Protein AF-A6HHD1-F1 (afdb_monomer)

Organism: Rattus norvegicus (NCBI:txid10116)

pLDDT: mean 90.42, std 14.63, range [30.52, 98.31]

InterPro domains:
  IPR001873 Epithelial sodium channel [PF00858] (20-188)
  IPR001873 Epithelial sodium channel [PR01078] (42-59)
  IPR001873 Epithelial sodium channel [PR01078] (82-98)
  IPR001873 Epithelial sodium channel [PR01078] (168-179)
  IPR001873 Epithelial sodium channel [PTHR11690] (18-185)

Sequence (188 aa):
MDLKESPSEGSLQPSSIQIFANTSTLHGIRHIFVYGPLTIRRVLWAVAFVGSLGLLLVESSERVSYYFSYQHVTKVDEVVAQSLVFPAVTLCNLNGFRFSRLTTNDLYHAGELLALLDVNLQIPDPHLADPTVLEALRQKANFKHYKPKQFSMLEFLHRVGHDLKDMMLYCKFKGQECGHQDFTTVST

Mean predicted aligned error: 10.62 Å

Secondary structure (DSSP, 8-state):
------------PPPHHHHHHHH---TTHHHHS-SSS--HHHHHHHHHHHHHHHHHHHHHHHHHHHHHTT-----------S--PPPP-----SS-S-GGG--HHHHHHHTTTTTSS-TTS--S-GGGS-HHHHHHHHHHT--TT-------HHHHHHHHSPPHHHH-S--EETTEE--GGGS-----

Foldseek 3Di:
DDDDDDDDPPPPDQPPQQVCQVPDPQPLSNQLRDPDDDDPSNVVSVCVSVVVVVVVVVVVVVVVVVVVVVDDDDDDDDDDDPDDDDDDDDDFDPPQFALVQDALLCCVVCVVVVLCAPPVLHGPPLVPDDPVSSVVSCVRSPCPPDDHDDDDPVVVSVRGGDQQQVVDPFDDDPRHGDHSVVDDDDDD

Radius of gyration: 46.39 Å; Cα contacts (8 Å, |Δi|>4): 101; chains: 1; bounding box: 114×34×122 Å

Structure (mmCIF, N/CA/C/O backbone):
data_AF-A6HHD1-F1
#
_entry.id   AF-A6HHD1-F1
#
loop_
_atom_site.group_PDB
_atom_site.id
_atom_site.type_symbol
_atom_site.label_atom_id
_atom_site.label_alt_id
_atom_site.label_comp_id
_atom_site.label_asym_id
_atom_site.label_entity_id
_atom_site.label_seq_id
_atom_site.pdbx_PDB_ins_code
_atom_site.Cartn_x
_atom_site.Cartn_y
_atom_site.Cartn_z
_atom_site.occupancy
_atom_site.B_iso_or_equiv
_atom_site.auth_seq_id
_atom_site.auth_comp_id
_atom_site.auth_asym_id
_atom_site.auth_atom_id
_atom_site.pdbx_PDB_model_num
ATOM 1 N N . MET A 1 1 ? 86.715 -2.600 -76.911 1.00 34.00 1 MET A N 1
ATOM 2 C CA . MET A 1 1 ? 87.112 -1.369 -76.216 1.00 34.00 1 MET A CA 1
ATOM 3 C C . MET A 1 1 ? 85.839 -0.570 -76.055 1.00 34.00 1 MET A C 1
ATOM 5 O O . MET A 1 1 ? 85.356 -0.025 -77.033 1.00 34.00 1 MET A O 1
ATOM 9 N N . ASP A 1 2 ? 85.041 -0.903 -75.049 1.00 34.22 2 ASP A N 1
ATOM 10 C CA . ASP A 1 2 ? 85.051 -0.296 -73.701 1.00 34.22 2 ASP A CA 1
ATOM 11 C C . ASP A 1 2 ? 83.755 0.530 -73.631 1.00 34.22 2 ASP A C 1
ATOM 13 O O . ASP A 1 2 ? 83.401 1.180 -74.603 1.00 34.22 2 ASP A O 1
ATOM 17 N N . LEU A 1 3 ? 82.930 0.534 -72.598 1.00 32.09 3 LEU A N 1
ATOM 18 C CA . LEU A 1 3 ? 82.901 -0.183 -71.341 1.00 32.09 3 LEU A CA 1
ATOM 19 C C . LEU A 1 3 ? 81.416 -0.214 -70.942 1.00 32.09 3 LEU A C 1
ATOM 21 O O . LEU A 1 3 ? 80.660 0.723 -71.196 1.00 32.09 3 LEU A O 1
ATOM 25 N N . LYS A 1 4 ? 81.006 -1.312 -70.324 1.00 40.44 4 LYS A N 1
ATOM 26 C CA . LYS A 1 4 ? 79.722 -1.480 -69.651 1.00 40.44 4 LYS A CA 1
ATOM 27 C C . LYS A 1 4 ? 79.695 -0.604 -68.395 1.00 40.44 4 LYS A C 1
ATOM 29 O O . LYS A 1 4 ? 80.548 -0.805 -67.543 1.00 40.44 4 LYS A O 1
ATOM 34 N N . GLU A 1 5 ? 78.674 0.233 -68.227 1.00 30.52 5 GLU A N 1
ATOM 35 C CA . GLU A 1 5 ? 78.165 0.596 -66.898 1.00 30.52 5 GLU A CA 1
ATOM 36 C C . GLU A 1 5 ? 76.636 0.657 -66.917 1.00 30.52 5 GLU A C 1
ATOM 38 O O . GLU A 1 5 ? 76.004 1.564 -67.447 1.00 30.52 5 GLU A O 1
ATOM 43 N N . SER A 1 6 ? 76.045 -0.374 -66.327 1.00 43.47 6 SER A N 1
ATOM 44 C CA . SER A 1 6 ? 74.705 -0.350 -65.760 1.00 43.47 6 SER A CA 1
ATOM 45 C C . SER A 1 6 ? 74.782 0.212 -64.339 1.00 43.47 6 SER A C 1
ATOM 47 O O . SER A 1 6 ? 75.549 -0.345 -63.549 1.00 43.47 6 SER A O 1
ATOM 49 N N . PRO A 1 7 ? 73.925 1.167 -63.947 1.00 35.41 7 PRO A N 1
ATOM 50 C CA . PRO A 1 7 ? 73.563 1.330 -62.547 1.00 35.41 7 PRO A CA 1
ATOM 51 C C . PRO A 1 7 ? 72.137 0.822 -62.308 1.00 35.41 7 PRO A C 1
ATOM 53 O O . PRO A 1 7 ? 71.160 1.366 -62.811 1.00 35.41 7 PRO A O 1
ATOM 56 N N . SER A 1 8 ? 72.087 -0.271 -61.547 1.00 34.62 8 SER A N 1
ATOM 57 C CA . SER A 1 8 ? 70.978 -0.846 -60.779 1.00 34.62 8 SER A CA 1
ATOM 58 C C . SER A 1 8 ? 69.574 -0.251 -60.964 1.00 34.62 8 SER A C 1
ATOM 60 O O . SER A 1 8 ? 69.198 0.715 -60.295 1.00 34.62 8 SER A O 1
ATOM 62 N N . GLU A 1 9 ? 68.723 -0.975 -61.694 1.00 35.94 9 GLU A N 1
ATOM 63 C CA . GLU A 1 9 ? 67.336 -1.143 -61.258 1.00 35.94 9 GLU A CA 1
ATOM 64 C C . GLU A 1 9 ? 67.371 -1.829 -59.888 1.00 35.94 9 GLU A C 1
ATOM 66 O O . GLU A 1 9 ? 67.443 -3.052 -59.763 1.00 35.94 9 GLU A O 1
ATOM 71 N N . GLY A 1 10 ? 67.398 -1.021 -58.829 1.00 37.84 10 GLY A N 1
ATOM 72 C CA . GLY A 1 10 ? 67.077 -1.498 -57.499 1.00 37.84 10 GLY A CA 1
ATOM 73 C C . GLY A 1 10 ? 65.649 -2.015 -57.549 1.00 37.84 10 GLY A C 1
ATOM 74 O O . GLY A 1 10 ? 64.708 -1.226 -57.600 1.00 37.84 10 GLY A O 1
ATOM 75 N N . SER A 1 11 ? 65.488 -3.337 -57.566 1.00 44.06 11 SER A N 1
ATOM 76 C CA . SER A 1 11 ? 64.210 -3.991 -57.332 1.00 44.06 11 SER A CA 1
ATOM 77 C C . SER A 1 11 ? 63.720 -3.566 -55.948 1.00 44.06 1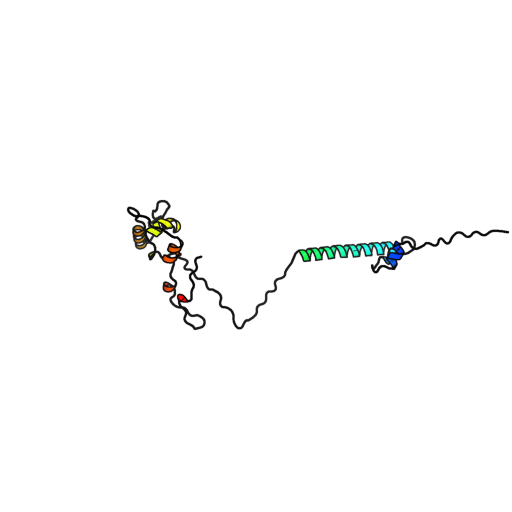1 SER A C 1
ATOM 79 O O . SER A 1 11 ? 64.093 -4.153 -54.930 1.00 44.06 11 SER A O 1
ATOM 81 N N . LEU A 1 12 ? 62.936 -2.496 -55.893 1.00 56.16 12 LEU A N 1
ATOM 82 C CA . LEU A 1 12 ? 62.261 -2.061 -54.685 1.00 56.16 12 LEU A CA 1
ATOM 83 C C . LEU A 1 12 ? 61.170 -3.090 -54.393 1.00 56.16 12 LEU A C 1
ATOM 85 O O . LEU A 1 12 ? 60.030 -2.989 -54.845 1.00 56.16 12 LEU A O 1
ATOM 89 N N . GLN A 1 13 ? 61.564 -4.130 -53.666 1.00 64.62 13 GLN A N 1
ATOM 90 C CA . GLN A 1 13 ? 60.633 -5.076 -53.083 1.00 64.62 13 GLN A CA 1
ATOM 91 C C . GLN A 1 13 ? 59.621 -4.281 -52.244 1.00 64.62 13 GLN A C 1
ATOM 93 O O . GLN A 1 13 ? 60.038 -3.450 -51.426 1.00 64.62 13 GLN A O 1
ATOM 98 N N . PRO A 1 14 ? 58.306 -4.472 -52.455 1.00 64.06 14 PRO A N 1
ATOM 99 C CA . PRO A 1 14 ? 57.301 -3.791 -51.657 1.00 64.06 14 PRO A CA 1
ATOM 100 C C . PRO A 1 14 ? 57.519 -4.148 -50.189 1.00 64.06 14 PRO A C 1
ATOM 102 O O . PRO A 1 14 ? 57.767 -5.304 -49.840 1.00 64.06 14 PRO A O 1
ATOM 105 N N . SER A 1 15 ? 57.452 -3.149 -49.313 1.00 75.69 15 SER A N 1
ATOM 106 C CA . SER A 1 15 ? 57.623 -3.403 -47.887 1.00 75.69 15 SER A CA 1
ATOM 107 C C . SER A 1 15 ? 56.492 -4.301 -47.375 1.00 75.69 15 SER A C 1
ATOM 109 O O . SER A 1 15 ? 55.371 -4.268 -47.888 1.00 75.69 15 SER A O 1
ATOM 111 N N . SER A 1 16 ? 56.765 -5.099 -46.337 1.00 83.12 16 SER A N 1
ATOM 112 C CA . SER A 1 16 ? 55.790 -6.045 -45.760 1.00 83.12 16 SER A CA 1
ATOM 113 C C . SER A 1 16 ? 54.425 -5.392 -45.458 1.00 83.12 16 SER A C 1
ATOM 115 O O . SER A 1 16 ? 53.370 -5.956 -45.749 1.00 83.12 16 SER A O 1
ATOM 117 N N . ILE A 1 17 ? 54.428 -4.133 -44.999 1.00 83.75 17 ILE A N 1
ATOM 118 C CA . ILE A 1 17 ? 53.210 -3.355 -44.723 1.00 83.75 17 ILE A CA 1
ATOM 119 C C . ILE A 1 17 ? 52.412 -2.975 -45.982 1.00 83.75 17 ILE A C 1
ATOM 121 O O . ILE A 1 17 ? 51.187 -2.893 -45.931 1.00 83.75 17 ILE A O 1
ATOM 125 N N . GLN A 1 18 ? 53.070 -2.778 -47.127 1.00 82.88 18 GLN A N 1
ATOM 126 C CA . GLN A 1 18 ? 52.402 -2.491 -48.401 1.00 82.88 18 GLN A CA 1
ATOM 127 C C . GLN A 1 18 ? 51.720 -3.740 -48.958 1.00 82.88 18 GLN A C 1
ATOM 129 O O . GLN A 1 18 ? 50.618 -3.652 -49.502 1.00 82.88 18 GLN A O 1
ATOM 134 N N . ILE A 1 19 ? 52.344 -4.910 -48.799 1.00 85.19 19 ILE A N 1
ATOM 135 C CA . ILE A 1 19 ? 51.740 -6.191 -49.184 1.00 85.19 19 ILE A CA 1
ATOM 136 C C . ILE A 1 19 ? 50.491 -6.445 -48.331 1.00 85.19 19 ILE A C 1
ATOM 138 O O . ILE A 1 19 ? 49.423 -6.747 -48.868 1.00 85.19 19 ILE A O 1
ATOM 142 N N . PHE A 1 20 ? 50.588 -6.222 -47.018 1.00 88.06 20 PHE A N 1
ATOM 143 C CA . PHE A 1 20 ? 49.453 -6.311 -46.099 1.00 88.06 20 PHE A CA 1
ATOM 144 C C . PHE A 1 20 ? 48.327 -5.330 -46.458 1.00 88.06 20 PHE A C 1
ATOM 146 O O . PHE A 1 20 ? 47.174 -5.729 -46.595 1.00 88.06 20 PHE A O 1
ATOM 153 N N . ALA A 1 21 ? 48.639 -4.051 -46.681 1.00 88.06 21 ALA A N 1
ATOM 154 C CA . ALA A 1 21 ? 47.627 -3.040 -46.984 1.00 88.06 21 ALA A CA 1
ATOM 155 C C . ALA A 1 21 ? 46.878 -3.304 -48.303 1.00 88.06 21 ALA A C 1
ATOM 157 O O . ALA A 1 21 ? 45.715 -2.931 -48.430 1.00 88.06 21 ALA A O 1
ATOM 158 N N . ASN A 1 22 ? 47.525 -3.946 -49.282 1.00 85.00 22 ASN A N 1
ATOM 159 C CA . ASN A 1 22 ? 46.891 -4.322 -50.549 1.00 85.00 22 ASN A CA 1
ATOM 160 C C . ASN A 1 22 ? 46.043 -5.602 -50.461 1.00 85.00 22 ASN A C 1
ATOM 162 O O . ASN A 1 22 ? 45.174 -5.791 -51.309 1.00 85.00 22 ASN A O 1
ATOM 166 N N . THR A 1 23 ? 46.295 -6.467 -49.474 1.00 89.56 23 THR A N 1
ATOM 167 C CA . THR A 1 23 ? 45.587 -7.748 -49.275 1.00 89.56 23 THR A CA 1
ATOM 168 C C . THR A 1 23 ? 44.540 -7.694 -48.158 1.00 89.56 23 THR A C 1
ATOM 170 O O . THR A 1 23 ? 43.700 -8.584 -48.057 1.00 89.56 23 THR A O 1
ATOM 173 N N . SER A 1 24 ? 44.558 -6.641 -47.337 1.00 90.12 24 SER A N 1
ATOM 174 C CA . SER A 1 24 ? 43.581 -6.394 -46.279 1.00 90.12 24 SER A CA 1
ATOM 175 C C . SER A 1 24 ? 42.202 -6.007 -46.826 1.00 90.12 24 SER A C 1
ATOM 177 O O . SER A 1 24 ? 42.077 -5.361 -47.866 1.00 90.12 24 SER A O 1
ATOM 179 N N . THR A 1 25 ? 41.158 -6.337 -46.066 1.00 93.06 25 THR A N 1
ATOM 180 C CA . THR A 1 25 ? 39.772 -5.900 -46.296 1.00 93.06 25 THR A CA 1
ATOM 181 C C . THR A 1 25 ? 39.458 -4.543 -45.654 1.00 93.06 25 THR A C 1
ATOM 183 O O . THR A 1 25 ? 38.346 -4.029 -45.801 1.00 93.06 25 THR A O 1
ATOM 186 N N . LEU A 1 26 ? 40.421 -3.938 -44.943 1.00 90.06 26 LEU A N 1
ATOM 187 C CA . LEU A 1 26 ? 40.271 -2.602 -44.374 1.00 90.06 26 LEU A CA 1
ATOM 188 C C . LEU A 1 26 ? 40.210 -1.560 -45.493 1.00 90.06 26 LEU A C 1
ATOM 190 O O . LEU A 1 26 ? 41.178 -1.304 -46.210 1.00 90.06 26 LEU A O 1
ATOM 194 N N . HIS A 1 27 ? 39.054 -0.921 -45.618 1.00 90.38 27 HIS A N 1
ATOM 195 C CA . HIS A 1 27 ? 38.839 0.120 -46.609 1.00 90.38 27 HIS A CA 1
ATOM 196 C C . HIS A 1 27 ? 39.744 1.323 -46.305 1.00 90.38 27 HIS A C 1
ATOM 198 O O . HIS A 1 27 ? 39.880 1.744 -45.160 1.00 90.38 27 HIS A O 1
ATOM 204 N N . GLY A 1 28 ? 40.394 1.875 -47.331 1.00 87.94 28 GLY A N 1
ATOM 205 C CA . GLY A 1 28 ? 41.248 3.062 -47.210 1.00 87.94 28 GLY A CA 1
ATOM 206 C C . GLY A 1 28 ? 42.730 2.789 -46.920 1.00 87.94 28 GLY A C 1
ATOM 207 O O . GLY A 1 28 ? 43.567 3.555 -47.398 1.00 87.94 28 GLY A O 1
ATOM 208 N N . ILE A 1 29 ? 43.099 1.678 -46.261 1.00 90.56 29 ILE A N 1
ATOM 209 C CA . ILE A 1 29 ? 44.510 1.401 -45.904 1.00 90.56 29 ILE A CA 1
ATOM 210 C C . ILE A 1 29 ? 45.405 1.225 -47.142 1.00 90.56 29 ILE A C 1
ATOM 212 O O . ILE A 1 29 ? 46.534 1.721 -47.188 1.00 90.56 29 ILE A O 1
ATOM 216 N N . ARG A 1 30 ? 44.855 0.621 -48.202 1.00 89.88 30 ARG A N 1
ATOM 217 C CA . ARG A 1 30 ? 45.506 0.468 -49.509 1.00 89.88 30 ARG A CA 1
ATOM 218 C C . ARG A 1 30 ? 45.887 1.806 -50.149 1.00 89.88 30 ARG A C 1
ATOM 220 O O . ARG A 1 30 ? 46.885 1.878 -50.858 1.00 89.88 30 ARG A O 1
ATOM 227 N N . HIS A 1 31 ? 45.109 2.864 -49.913 1.00 89.44 31 HIS A N 1
ATOM 228 C CA . HIS A 1 31 ? 45.363 4.197 -50.473 1.00 89.44 31 HIS A CA 1
ATOM 229 C C . HIS A 1 31 ? 46.381 5.011 -49.663 1.00 89.44 31 HIS A C 1
ATOM 231 O O . HIS A 1 31 ? 46.931 5.985 -50.180 1.00 89.44 31 HIS A O 1
ATOM 237 N N . ILE A 1 32 ? 46.661 4.594 -48.427 1.00 89.69 32 ILE A N 1
ATOM 238 C CA . ILE A 1 32 ? 47.663 5.204 -47.548 1.00 89.69 32 ILE A CA 1
ATOM 239 C C . ILE A 1 32 ? 49.042 4.607 -47.848 1.00 89.69 32 ILE A C 1
ATOM 241 O O . ILE A 1 32 ? 49.994 5.343 -48.115 1.00 89.69 32 ILE A O 1
ATOM 245 N N . PHE A 1 33 ? 49.140 3.275 -47.893 1.00 87.56 33 PHE A N 1
ATOM 246 C CA . PHE A 1 33 ? 50.393 2.539 -48.105 1.00 87.56 33 PHE A CA 1
ATOM 247 C C . PHE A 1 33 ? 50.611 2.153 -49.575 1.00 87.56 33 PHE A C 1
ATOM 249 O O . PHE A 1 33 ? 50.899 1.005 -49.907 1.00 87.56 33 PHE A O 1
ATOM 256 N N . VAL A 1 34 ? 50.479 3.130 -50.472 1.00 83.81 34 VAL A N 1
ATOM 257 C CA . VAL A 1 34 ? 50.821 2.958 -51.894 1.00 83.81 34 VAL A CA 1
ATOM 258 C C . VAL A 1 34 ? 52.347 3.003 -52.066 1.00 83.81 34 VAL A C 1
ATOM 260 O O . VAL A 1 34 ? 53.062 3.618 -51.275 1.00 83.81 34 VAL A O 1
ATOM 263 N N . TYR A 1 35 ? 52.866 2.376 -53.118 1.00 79.69 35 TYR A N 1
ATOM 264 C CA . TYR A 1 35 ? 54.273 2.463 -53.504 1.00 79.69 35 TYR A CA 1
ATOM 265 C C . TYR A 1 35 ? 54.632 3.867 -54.049 1.00 79.69 35 TYR A C 1
ATOM 267 O O . TYR A 1 35 ? 53.851 4.451 -54.800 1.00 79.69 35 TYR A O 1
ATOM 275 N N . GLY A 1 36 ? 55.763 4.461 -53.637 1.00 77.56 36 GLY A N 1
ATOM 276 C CA . GLY A 1 36 ? 56.228 5.794 -54.087 1.00 77.56 36 GLY A CA 1
ATOM 277 C C . 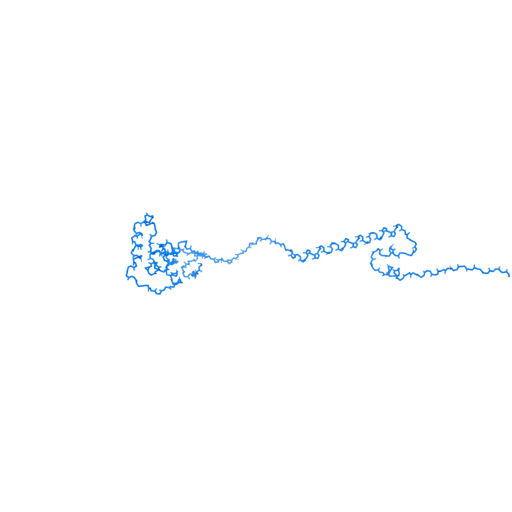GLY A 1 36 ? 56.284 6.888 -52.996 1.00 77.56 36 GLY A C 1
ATOM 278 O O . GLY A 1 36 ? 56.054 6.571 -51.824 1.00 77.56 36 GLY A O 1
ATOM 279 N N . PRO A 1 37 ? 56.575 8.159 -53.351 1.00 79.12 37 PRO A N 1
ATOM 280 C CA . PRO A 1 37 ? 56.782 9.261 -52.401 1.00 79.12 37 PRO A CA 1
ATOM 281 C C . PRO A 1 37 ? 55.494 9.710 -51.687 1.00 79.12 37 PRO A C 1
ATOM 283 O O . PRO A 1 37 ? 54.376 9.388 -52.101 1.00 79.12 37 PRO A O 1
ATOM 286 N N . LEU A 1 38 ? 55.645 10.473 -50.599 1.00 82.69 38 LEU A N 1
ATOM 287 C CA . LEU A 1 38 ? 54.523 11.079 -49.876 1.00 82.69 38 LEU A CA 1
ATOM 288 C C . LEU A 1 38 ? 53.794 12.090 -50.774 1.00 82.69 38 LEU A C 1
ATOM 290 O O . LEU A 1 38 ? 54.404 12.998 -51.327 1.00 82.69 38 LEU A O 1
ATOM 294 N N . THR A 1 39 ? 52.476 11.934 -50.908 1.00 89.75 39 THR A N 1
ATOM 295 C CA . THR A 1 39 ? 51.618 12.813 -51.719 1.00 89.75 39 THR A CA 1
ATOM 296 C C . THR A 1 39 ? 50.472 13.364 -50.877 1.00 89.75 39 THR A C 1
ATOM 298 O O . THR A 1 39 ? 50.019 12.705 -49.940 1.00 89.75 39 THR A O 1
ATOM 301 N N . ILE A 1 40 ? 49.943 14.536 -51.250 1.00 90.12 40 ILE A N 1
ATOM 302 C CA . ILE A 1 40 ? 48.770 15.154 -50.596 1.00 90.12 40 ILE A CA 1
ATOM 303 C C . ILE A 1 40 ? 47.597 14.167 -50.538 1.00 90.12 40 ILE A C 1
ATOM 305 O O . ILE A 1 40 ? 46.934 14.037 -49.516 1.00 90.12 40 ILE A O 1
ATOM 309 N N . ARG A 1 41 ? 47.392 13.390 -51.609 1.00 88.50 41 ARG A N 1
ATOM 310 C CA . ARG A 1 41 ? 46.357 12.354 -51.675 1.00 88.50 41 ARG A CA 1
ATOM 311 C C . ARG A 1 41 ? 46.501 11.310 -50.562 1.00 88.50 41 ARG A C 1
ATOM 313 O O . ARG A 1 41 ? 45.493 10.931 -49.980 1.00 88.50 41 ARG A O 1
ATOM 320 N N . ARG A 1 42 ? 47.721 10.863 -50.238 1.00 90.44 42 ARG A N 1
ATOM 321 C CA . ARG A 1 42 ? 47.954 9.920 -49.127 1.00 90.44 42 ARG A CA 1
ATOM 322 C C . ARG A 1 42 ? 47.650 10.546 -47.777 1.00 90.44 42 ARG A C 1
ATOM 324 O O . ARG A 1 42 ? 47.057 9.881 -46.938 1.00 90.44 42 ARG A O 1
ATOM 331 N N . VAL A 1 43 ? 48.024 11.811 -47.589 1.00 91.62 43 VAL A N 1
ATOM 332 C CA . VAL A 1 43 ? 47.718 12.552 -46.358 1.00 91.62 43 VAL A CA 1
ATOM 333 C C . VAL A 1 43 ? 46.205 12.670 -46.178 1.00 91.62 43 VAL A C 1
ATOM 335 O O . VAL A 1 43 ? 45.699 12.352 -45.109 1.00 91.62 43 VAL A O 1
ATOM 338 N N . LEU A 1 44 ? 45.468 13.021 -47.234 1.00 94.31 44 LEU A N 1
ATOM 339 C CA . LEU A 1 44 ? 44.004 13.082 -47.202 1.00 94.31 44 LEU A CA 1
ATOM 340 C C . LEU A 1 44 ? 43.371 11.722 -46.876 1.00 94.31 44 LEU A C 1
ATOM 342 O O . LEU A 1 44 ? 42.488 11.656 -46.026 1.00 94.31 44 LEU A O 1
ATOM 346 N N . TRP A 1 45 ? 43.845 10.633 -47.490 1.00 94.75 45 TRP A N 1
ATOM 347 C CA . TRP A 1 45 ? 43.372 9.281 -47.163 1.00 94.75 45 TRP A CA 1
ATOM 348 C C . TRP A 1 45 ? 43.702 8.869 -45.729 1.00 94.75 45 TRP A C 1
ATOM 350 O O . TRP A 1 45 ? 42.871 8.238 -45.082 1.00 94.75 45 TRP A O 1
ATOM 360 N N . ALA A 1 46 ? 44.875 9.242 -45.218 1.00 93.75 46 ALA A N 1
ATOM 361 C CA . ALA A 1 46 ? 45.264 8.966 -43.842 1.00 93.75 46 ALA A CA 1
ATOM 362 C C . ALA A 1 46 ? 44.378 9.724 -42.846 1.00 93.75 46 ALA A C 1
ATOM 364 O O . ALA A 1 46 ? 43.864 9.114 -41.912 1.00 93.75 46 ALA A O 1
ATOM 365 N N . VAL A 1 47 ? 44.133 11.017 -43.079 1.00 96.44 47 VAL A N 1
ATOM 366 C CA . VAL A 1 47 ? 43.230 11.831 -42.251 1.00 96.44 47 VAL A CA 1
ATOM 367 C C . VAL A 1 47 ? 41.808 11.276 -42.291 1.00 96.44 47 VAL A C 1
ATOM 369 O O . VAL A 1 47 ? 41.195 11.115 -41.241 1.00 96.44 47 VAL A O 1
ATOM 372 N N . ALA A 1 48 ? 41.294 10.926 -43.471 1.00 95.81 48 ALA A N 1
ATOM 373 C CA . ALA A 1 48 ? 39.956 10.358 -43.610 1.00 95.81 48 ALA A CA 1
ATOM 374 C C . ALA A 1 48 ? 39.824 8.996 -42.907 1.00 95.81 48 ALA A C 1
ATOM 376 O O . ALA A 1 48 ? 38.837 8.754 -42.217 1.00 95.81 48 ALA A O 1
ATOM 377 N N . PHE A 1 49 ? 40.825 8.121 -43.037 1.00 96.06 49 PHE A N 1
ATOM 378 C CA . PHE A 1 49 ? 40.837 6.814 -42.379 1.00 96.06 49 PHE A CA 1
ATOM 379 C C . PHE A 1 49 ? 40.904 6.942 -40.854 1.00 96.06 49 PHE A C 1
ATOM 381 O O . PHE A 1 49 ? 40.103 6.328 -40.153 1.00 96.06 49 PHE A O 1
ATOM 388 N N . VAL A 1 50 ? 41.814 7.775 -40.337 1.00 96.62 50 VAL A N 1
ATOM 389 C CA . VAL A 1 50 ? 41.938 8.035 -38.894 1.00 96.62 50 VAL A CA 1
ATOM 390 C C . VAL A 1 50 ? 40.675 8.702 -38.353 1.00 96.62 50 VAL A C 1
ATOM 392 O O . VAL A 1 50 ? 40.183 8.300 -37.303 1.00 96.62 50 VAL A O 1
ATOM 395 N N . GLY A 1 51 ? 40.107 9.665 -39.083 1.00 97.31 51 GLY A N 1
ATOM 396 C CA . GLY A 1 51 ? 38.844 10.307 -38.724 1.00 97.31 51 GLY A CA 1
ATOM 397 C C . GLY A 1 51 ? 37.686 9.311 -38.660 1.00 97.31 51 GLY A C 1
ATOM 398 O O . GLY A 1 51 ? 36.970 9.268 -37.664 1.00 97.31 51 GLY A O 1
ATOM 399 N N . SER A 1 52 ? 37.543 8.451 -39.673 1.00 97.12 52 SER A N 1
ATOM 400 C CA . SER A 1 52 ? 36.510 7.408 -39.702 1.00 97.12 52 SER A CA 1
ATOM 401 C C . SER A 1 52 ? 36.679 6.385 -38.576 1.00 97.12 52 SER A C 1
ATOM 403 O O . SER A 1 52 ? 35.684 5.962 -37.993 1.00 97.12 52 SER A O 1
ATOM 405 N N . LEU A 1 53 ? 37.915 5.984 -38.263 1.00 96.75 53 LEU A N 1
ATOM 406 C CA . LEU A 1 53 ? 38.200 5.070 -37.158 1.00 96.75 53 LEU A CA 1
ATOM 407 C C . LEU A 1 53 ? 37.902 5.722 -35.801 1.00 96.75 53 LEU A C 1
ATOM 409 O O . LEU A 1 53 ? 37.309 5.085 -34.935 1.00 96.75 53 LEU A O 1
ATOM 413 N N . GLY A 1 54 ? 38.273 6.992 -35.623 1.00 97.81 54 GLY A N 1
ATOM 414 C CA . GLY A 1 54 ? 37.984 7.754 -34.410 1.00 97.81 54 GLY A CA 1
ATOM 415 C C . GLY A 1 54 ? 36.483 7.890 -34.155 1.00 97.81 54 GLY A C 1
ATOM 416 O O . GLY A 1 54 ? 36.028 7.587 -33.055 1.00 97.81 54 GLY A O 1
ATOM 417 N N . LEU A 1 55 ? 35.709 8.260 -35.182 1.00 98.00 55 LEU A N 1
ATOM 418 C CA . LEU A 1 55 ? 34.246 8.325 -35.095 1.00 98.00 55 LEU A CA 1
ATOM 419 C C . LEU A 1 55 ? 33.642 6.964 -34.739 1.00 98.00 55 LEU A C 1
ATOM 421 O O . LEU A 1 55 ? 32.829 6.880 -33.824 1.00 98.00 55 LEU A O 1
ATOM 425 N N . LEU A 1 56 ? 34.089 5.890 -35.399 1.00 97.44 56 LEU A N 1
ATOM 426 C CA . LEU A 1 56 ? 33.627 4.535 -35.100 1.00 97.44 56 LEU A CA 1
ATOM 427 C C . LEU A 1 56 ? 33.858 4.163 -33.628 1.00 97.44 56 LEU A C 1
ATOM 429 O O . LEU A 1 56 ? 32.963 3.599 -33.001 1.00 97.44 56 LEU A O 1
ATOM 433 N N . LEU A 1 57 ? 35.035 4.466 -33.074 1.00 98.12 57 LEU A N 1
ATOM 434 C CA . LEU A 1 57 ? 35.366 4.151 -31.681 1.00 98.12 57 LEU A CA 1
ATOM 435 C C . LEU A 1 57 ? 34.519 4.953 -30.686 1.00 98.12 57 LEU A C 1
ATOM 437 O O . LEU A 1 57 ? 34.041 4.376 -29.709 1.00 98.12 57 LEU A O 1
ATOM 441 N N . VAL A 1 58 ? 34.315 6.251 -30.934 1.00 98.31 58 VAL A N 1
ATOM 442 C CA . VAL A 1 58 ? 33.490 7.113 -30.070 1.00 98.31 58 VAL A CA 1
ATOM 443 C C . VAL A 1 58 ? 32.040 6.636 -30.065 1.00 98.31 58 VAL A C 1
ATOM 445 O O . VAL A 1 58 ? 31.508 6.346 -28.995 1.00 98.31 58 VAL A O 1
ATOM 448 N N . GLU A 1 59 ? 31.436 6.461 -31.243 1.00 98.19 59 GLU A N 1
ATOM 449 C CA . GLU A 1 59 ? 30.047 6.000 -31.376 1.00 98.19 59 GLU A CA 1
ATOM 450 C C . GLU A 1 59 ? 29.857 4.600 -30.774 1.00 98.19 59 GLU A C 1
ATOM 452 O O . GLU A 1 59 ? 28.899 4.351 -30.044 1.00 98.19 59 GLU A O 1
ATOM 457 N N . SER A 1 60 ? 30.797 3.679 -31.015 1.00 98.12 60 SER A N 1
ATOM 458 C CA . SER A 1 60 ? 30.725 2.325 -30.447 1.00 98.12 60 SER A CA 1
ATOM 459 C C . SER A 1 60 ? 30.814 2.348 -28.920 1.00 98.12 60 SER A C 1
ATOM 461 O O . SER A 1 60 ? 30.049 1.655 -28.252 1.00 98.12 60 SER A O 1
ATOM 463 N N . SER A 1 61 ? 31.713 3.161 -28.358 1.00 98.12 61 SER A N 1
ATOM 464 C CA . SER A 1 61 ? 31.856 3.321 -26.907 1.00 98.12 61 SER A CA 1
ATOM 465 C C . SER A 1 61 ? 30.596 3.922 -26.280 1.00 98.12 61 SER A C 1
ATOM 467 O O . SER A 1 61 ? 30.111 3.414 -25.267 1.00 98.12 61 SER A O 1
ATOM 469 N N . GLU A 1 62 ? 30.008 4.944 -26.911 1.00 98.12 62 GLU A N 1
ATOM 470 C CA . GLU A 1 62 ? 28.759 5.556 -26.448 1.00 98.12 62 GLU A CA 1
ATOM 471 C C . GLU A 1 62 ? 27.617 4.532 -26.429 1.00 98.12 62 GLU A C 1
ATOM 473 O O . GLU A 1 62 ? 26.903 4.422 -25.433 1.00 98.12 62 GLU A O 1
ATOM 478 N N . ARG A 1 63 ? 27.469 3.725 -27.488 1.00 97.88 63 ARG A N 1
ATOM 479 C CA . ARG A 1 63 ? 26.413 2.702 -27.561 1.00 97.88 63 ARG A CA 1
ATOM 480 C C . ARG A 1 63 ? 26.625 1.568 -26.564 1.00 97.88 63 ARG A C 1
ATOM 482 O O . ARG A 1 63 ? 25.649 1.115 -25.972 1.00 97.88 63 ARG A O 1
ATOM 489 N N . VAL A 1 64 ? 27.867 1.142 -26.327 1.00 98.12 64 VAL A N 1
ATOM 490 C CA . VAL A 1 64 ? 28.190 0.140 -25.295 1.00 98.12 64 VAL A CA 1
ATOM 491 C C . VAL A 1 64 ? 27.905 0.689 -23.895 1.00 98.12 64 VAL A C 1
ATOM 493 O O . VAL A 1 64 ? 27.278 0.006 -23.088 1.00 98.12 64 VAL A O 1
ATOM 496 N N . SER A 1 65 ? 28.297 1.933 -23.616 1.00 97.88 65 SER A N 1
ATOM 497 C CA . SER A 1 65 ? 27.984 2.613 -22.354 1.00 97.88 65 SER A CA 1
ATOM 498 C C . SER A 1 65 ? 26.470 2.748 -22.153 1.00 97.88 65 SER A C 1
ATOM 500 O O . SER A 1 65 ? 25.950 2.413 -21.091 1.00 97.88 65 SER A O 1
ATOM 502 N N . TYR A 1 66 ? 25.737 3.136 -23.202 1.00 97.69 66 TYR A N 1
ATOM 503 C CA . TYR A 1 66 ? 24.278 3.222 -23.181 1.00 97.69 66 TYR A CA 1
ATOM 504 C C . TYR A 1 66 ? 23.622 1.855 -22.943 1.00 97.69 66 TYR A C 1
ATOM 506 O O . TYR A 1 66 ? 22.717 1.745 -22.118 1.00 97.69 66 TYR A O 1
ATOM 514 N N . TYR A 1 67 ? 24.111 0.793 -23.585 1.00 97.56 67 TYR A N 1
ATOM 515 C CA . TYR A 1 67 ? 23.652 -0.575 -23.335 1.00 97.56 67 TYR A CA 1
ATOM 516 C C . TYR A 1 67 ? 23.834 -0.973 -21.861 1.00 97.56 67 TYR A C 1
ATOM 518 O O . TYR A 1 67 ? 22.891 -1.440 -21.224 1.00 97.56 67 TYR A O 1
ATOM 526 N N . PHE A 1 68 ? 25.006 -0.700 -21.280 1.00 98.06 68 PHE A N 1
ATOM 527 C CA . PHE A 1 68 ? 25.282 -0.965 -19.863 1.00 98.06 68 PHE A CA 1
ATOM 528 C C . PHE A 1 68 ? 24.654 0.043 -18.892 1.00 98.06 68 PHE A C 1
ATOM 530 O O . PHE A 1 68 ? 24.711 -0.165 -17.682 1.00 98.06 68 PHE A O 1
ATOM 537 N N . SER A 1 69 ? 24.019 1.103 -19.392 1.00 97.62 69 SER A N 1
ATOM 538 C CA . SER A 1 69 ? 23.165 1.976 -18.581 1.00 97.62 69 SER A CA 1
ATOM 539 C C . SER A 1 69 ? 21.775 1.376 -18.328 1.00 97.62 69 SER A C 1
ATOM 541 O O . SER A 1 69 ? 21.010 1.940 -17.548 1.00 97.62 69 SER A O 1
ATOM 543 N N . TYR A 1 70 ? 21.461 0.232 -18.959 1.00 96.81 70 TYR A N 1
ATOM 544 C CA . TYR A 1 70 ? 20.231 -0.548 -18.769 1.00 96.81 70 TYR A CA 1
ATOM 545 C C . TYR A 1 70 ? 18.950 0.301 -18.837 1.00 96.81 70 TYR A C 1
ATOM 547 O O . TYR A 1 70 ? 18.015 0.137 -18.047 1.00 96.81 70 TYR A O 1
ATOM 555 N N . GLN A 1 71 ? 18.909 1.231 -19.794 1.00 95.62 71 GLN A N 1
ATOM 556 C CA . GLN A 1 71 ? 17.732 2.060 -20.037 1.00 95.62 71 GLN A CA 1
ATOM 557 C C . GLN A 1 71 ? 16.558 1.200 -20.509 1.00 95.62 71 GLN A C 1
ATOM 559 O O . GLN A 1 71 ? 16.701 0.341 -21.380 1.00 95.62 71 GLN A O 1
ATOM 564 N N . HIS A 1 72 ? 15.385 1.454 -19.938 1.00 95.94 72 HIS A N 1
ATOM 565 C CA . HIS A 1 72 ? 14.133 0.801 -20.293 1.00 95.94 72 HIS A CA 1
ATOM 566 C C . HIS A 1 72 ? 13.070 1.859 -20.579 1.00 95.94 72 HIS A C 1
ATOM 568 O O . HIS A 1 72 ? 13.086 2.949 -20.011 1.00 95.94 72 HIS A O 1
ATOM 574 N N . VAL A 1 73 ? 12.136 1.527 -21.467 1.00 96.44 73 VAL A N 1
ATOM 575 C CA . VAL A 1 73 ? 10.978 2.366 -21.780 1.00 96.44 73 VAL A CA 1
ATOM 576 C C . VAL A 1 73 ? 9.709 1.619 -21.399 1.00 96.44 73 VAL A C 1
ATOM 578 O O . VAL A 1 73 ? 9.576 0.427 -21.674 1.00 96.44 73 VAL A O 1
ATOM 581 N N . THR A 1 74 ? 8.775 2.317 -20.761 1.00 96.44 74 THR A N 1
ATOM 582 C CA . THR A 1 74 ? 7.490 1.741 -20.357 1.00 96.44 74 THR A CA 1
ATOM 583 C C . THR A 1 74 ? 6.435 2.095 -21.392 1.00 96.44 74 THR A C 1
ATOM 585 O O . THR A 1 74 ? 6.204 3.272 -21.667 1.00 96.44 74 THR A O 1
ATOM 588 N N . LYS A 1 75 ? 5.771 1.082 -21.953 1.00 95.00 75 LYS A N 1
ATOM 589 C CA . LYS A 1 75 ? 4.583 1.263 -22.791 1.00 95.00 75 LYS A CA 1
ATOM 590 C C . LYS A 1 75 ? 3.336 1.047 -21.935 1.00 95.00 75 LYS A C 1
ATOM 592 O O . LYS A 1 75 ? 3.226 0.017 -21.276 1.00 95.00 75 LYS A O 1
ATOM 597 N N . VAL A 1 76 ? 2.422 2.013 -21.944 1.00 94.56 76 VAL A N 1
ATOM 598 C CA . VAL A 1 76 ? 1.140 1.940 -21.231 1.00 94.56 76 VAL A CA 1
ATOM 599 C C . VAL A 1 76 ? 0.038 1.766 -22.266 1.00 94.56 76 VAL A C 1
ATOM 601 O O . VAL A 1 76 ? -0.106 2.606 -23.149 1.00 94.56 76 VAL A O 1
ATOM 604 N N . ASP A 1 77 ? -0.719 0.678 -22.152 1.00 94.62 77 ASP A N 1
ATOM 605 C CA . ASP A 1 77 ? -1.866 0.369 -23.003 1.00 94.62 77 ASP A CA 1
ATOM 606 C C . ASP A 1 77 ? -3.085 0.083 -22.109 1.00 94.62 77 ASP A C 1
ATOM 608 O O . ASP A 1 77 ? -2.949 -0.499 -21.031 1.00 94.62 77 ASP A O 1
ATOM 612 N N . GLU A 1 78 ? -4.280 0.461 -22.564 1.00 91.00 78 GLU A N 1
ATOM 613 C CA . GLU A 1 78 ? -5.546 0.120 -21.911 1.00 91.00 78 GLU A CA 1
ATOM 614 C C . GLU A 1 78 ? -6.245 -0.981 -22.713 1.00 91.00 78 GLU A C 1
ATOM 616 O O . GLU A 1 78 ? -6.512 -0.828 -23.906 1.00 91.00 78 GLU A O 1
ATOM 621 N N . VAL A 1 79 ? -6.524 -2.115 -22.067 1.00 93.19 79 VAL A N 1
ATOM 622 C CA . VAL A 1 79 ? -7.165 -3.271 -22.703 1.00 93.19 79 VAL A CA 1
ATOM 623 C C . VAL A 1 79 ? -8.455 -3.596 -21.968 1.00 93.19 79 VAL A C 1
ATOM 625 O O . VAL A 1 79 ? -8.460 -3.814 -20.757 1.00 93.19 79 VAL A O 1
ATOM 628 N N . VAL A 1 80 ? -9.557 -3.670 -22.713 1.00 91.50 80 VAL A N 1
ATOM 629 C CA . VAL A 1 80 ? -10.863 -4.048 -22.167 1.00 91.50 80 VAL A CA 1
ATOM 630 C C . VAL A 1 80 ? -10.924 -5.568 -21.994 1.00 91.50 80 VAL A C 1
ATOM 632 O O . VAL A 1 80 ? -10.868 -6.315 -22.970 1.00 91.50 80 VAL A O 1
ATOM 635 N N . ALA A 1 81 ? -11.066 -6.029 -20.751 1.00 91.12 81 ALA A N 1
ATOM 636 C CA . ALA A 1 81 ? -11.241 -7.440 -20.412 1.00 91.12 81 ALA A CA 1
ATOM 637 C C . ALA A 1 81 ? -12.714 -7.761 -20.102 1.00 91.12 81 ALA A C 1
ATOM 639 O O . ALA A 1 81 ? -13.401 -6.988 -19.439 1.00 91.12 81 ALA A O 1
ATOM 640 N N . GLN A 1 82 ? -13.198 -8.928 -20.542 1.00 91.38 82 GLN A N 1
ATOM 641 C CA . GLN A 1 82 ? -14.580 -9.375 -20.290 1.00 91.38 82 GLN A CA 1
ATOM 642 C C . GLN A 1 82 ? -14.841 -9.752 -18.822 1.00 91.38 82 GLN A C 1
ATOM 644 O O . GLN A 1 82 ? -15.975 -9.696 -18.354 1.00 91.38 82 GLN A O 1
ATOM 649 N N . SER A 1 83 ? -13.800 -10.161 -18.095 1.00 92.12 83 SER A N 1
ATOM 650 C CA . SER A 1 83 ? -13.862 -10.523 -16.681 1.00 92.12 83 SER A CA 1
ATOM 651 C C . SER A 1 83 ? -12.567 -10.103 -15.999 1.00 92.12 83 SER A C 1
ATOM 653 O O . SER A 1 83 ? -11.482 -10.292 -16.546 1.00 92.12 83 SER A O 1
ATOM 655 N N . LEU A 1 84 ? -12.695 -9.536 -14.803 1.00 93.69 84 LEU A N 1
ATOM 656 C CA . LEU A 1 84 ? -11.595 -9.090 -13.957 1.00 93.69 84 LEU A CA 1
ATOM 657 C C . LEU A 1 84 ? -11.746 -9.718 -12.572 1.00 93.69 84 LEU A C 1
ATOM 659 O O . LEU A 1 84 ? -12.863 -9.935 -12.087 1.00 93.69 84 LEU A O 1
ATOM 663 N N . VAL A 1 85 ? -10.612 -9.994 -11.931 1.00 95.62 85 VAL A N 1
ATOM 664 C CA . VAL A 1 85 ? -10.584 -10.423 -10.531 1.00 95.62 85 VAL A CA 1
ATOM 665 C C . VAL A 1 85 ? -10.973 -9.227 -9.668 1.00 95.62 85 VAL A C 1
ATOM 667 O O . VAL A 1 85 ? -10.373 -8.159 -9.774 1.00 95.62 85 VAL A O 1
ATOM 670 N N . PHE A 1 86 ? -12.001 -9.394 -8.834 1.00 95.94 86 PHE A N 1
ATOM 671 C CA . PHE A 1 86 ? -12.387 -8.352 -7.890 1.00 95.94 86 PHE A CA 1
ATOM 672 C C . PHE A 1 86 ? -11.301 -8.223 -6.812 1.00 95.94 86 PHE A C 1
ATOM 674 O O . PHE A 1 86 ? -10.879 -9.249 -6.272 1.00 95.94 86 PHE A O 1
ATOM 681 N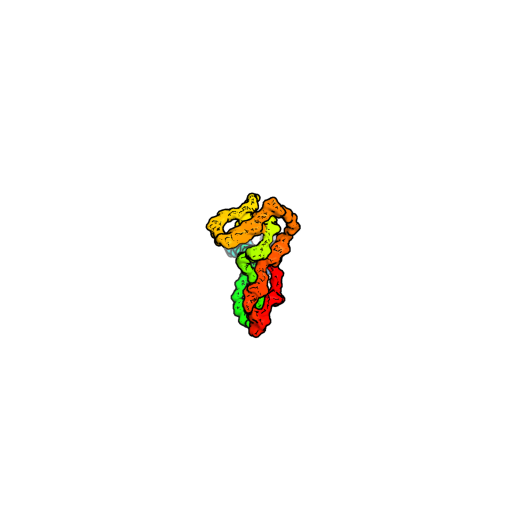 N . PRO A 1 87 ? -10.811 -7.006 -6.521 1.00 97.25 87 PRO A N 1
ATOM 682 C CA . PRO A 1 87 ? -9.714 -6.821 -5.584 1.00 97.25 87 PRO A CA 1
ATOM 683 C C . PRO A 1 87 ? -10.148 -7.110 -4.144 1.00 97.25 87 PRO A C 1
ATOM 685 O O . PRO A 1 87 ? -11.332 -7.074 -3.807 1.00 97.25 87 PRO A O 1
ATOM 688 N N . ALA A 1 88 ? -9.169 -7.341 -3.272 1.00 97.25 88 ALA A N 1
ATOM 689 C CA . ALA A 1 88 ? -9.419 -7.354 -1.839 1.00 97.25 88 ALA A CA 1
ATOM 690 C C . ALA A 1 88 ? -9.810 -5.943 -1.368 1.00 97.25 88 ALA A C 1
ATOM 692 O O . ALA A 1 88 ? -9.127 -4.966 -1.679 1.00 97.25 88 ALA A O 1
ATOM 693 N N . VAL A 1 89 ? -10.902 -5.846 -0.609 1.00 96.44 89 VAL A N 1
ATOM 694 C CA . VAL A 1 89 ? -11.356 -4.598 0.013 1.00 96.44 89 VAL A CA 1
ATOM 695 C C . VAL A 1 89 ? -11.093 -4.688 1.510 1.00 96.44 89 VAL A C 1
ATOM 697 O O . VAL A 1 89 ? -11.781 -5.417 2.222 1.00 96.44 89 VAL A O 1
ATOM 700 N N . THR A 1 90 ? -10.102 -3.935 1.984 1.00 97.06 90 THR A N 1
ATOM 701 C CA . THR A 1 90 ? -9.800 -3.812 3.415 1.00 97.06 90 THR A CA 1
ATOM 702 C C . THR A 1 90 ? -10.474 -2.565 3.965 1.00 97.06 90 THR A C 1
ATOM 704 O O . THR A 1 90 ? -10.291 -1.470 3.437 1.00 97.06 90 THR A O 1
ATOM 707 N N . LEU A 1 91 ? -11.246 -2.727 5.036 1.00 95.62 91 LEU A N 1
ATOM 708 C CA . LEU A 1 91 ? -11.948 -1.643 5.716 1.00 95.62 91 LEU A CA 1
ATOM 709 C C . LEU A 1 91 ? -11.620 -1.667 7.209 1.00 95.62 91 LEU A C 1
ATOM 711 O O . LEU A 1 91 ? -11.539 -2.733 7.814 1.00 95.62 91 LEU A O 1
ATOM 715 N N . CYS A 1 92 ? -11.437 -0.487 7.795 1.00 96.50 92 CYS A N 1
ATOM 716 C CA . CYS A 1 92 ? -11.187 -0.304 9.219 1.00 96.50 92 CYS A CA 1
ATOM 717 C C . CYS A 1 92 ? -11.996 0.897 9.712 1.00 96.50 92 CYS A C 1
ATOM 719 O O . CYS A 1 92 ? -12.125 1.900 9.006 1.00 96.50 92 CYS A O 1
ATOM 721 N N . ASN A 1 93 ? -12.556 0.796 10.916 1.00 97.00 93 ASN A N 1
ATOM 722 C CA . ASN A 1 93 ? -13.154 1.951 11.568 1.00 97.00 93 ASN A CA 1
ATOM 723 C C . ASN A 1 93 ? -12.027 2.867 12.062 1.00 97.00 93 ASN A C 1
ATOM 725 O O . ASN A 1 93 ? -11.111 2.403 12.733 1.00 97.00 93 ASN A O 1
ATOM 729 N N . LEU A 1 94 ? -12.110 4.165 11.762 1.00 97.00 94 LEU A N 1
ATOM 730 C CA . LEU A 1 94 ? -11.119 5.144 12.222 1.00 97.00 94 LEU A CA 1
ATOM 731 C C . LEU A 1 94 ? -11.022 5.199 13.750 1.00 97.00 94 LEU A C 1
ATOM 733 O O . LEU A 1 94 ? -9.963 5.497 14.295 1.00 97.00 94 LEU A O 1
ATOM 737 N N . ASN A 1 95 ? -12.120 4.904 14.448 1.00 95.69 95 ASN A N 1
ATOM 738 C CA . ASN A 1 95 ? -12.073 4.713 15.883 1.00 95.69 95 ASN A CA 1
ATOM 739 C C . ASN A 1 95 ? -11.490 3.326 16.204 1.00 95.69 95 ASN A C 1
ATOM 741 O O . ASN A 1 95 ? -12.164 2.316 16.015 1.00 95.69 95 ASN A O 1
ATOM 745 N N . GLY A 1 96 ? -10.272 3.283 16.748 1.00 93.25 96 GLY A N 1
ATOM 746 C CA . GLY A 1 96 ? -9.554 2.036 17.030 1.00 93.25 96 GLY A CA 1
ATOM 747 C C . GLY A 1 96 ? -10.167 1.153 18.124 1.00 93.25 96 GLY A C 1
ATOM 748 O O . GLY A 1 96 ? -9.828 -0.026 18.213 1.00 93.25 96 GLY A O 1
ATOM 749 N N . PHE A 1 97 ? -11.075 1.674 18.957 1.00 95.31 97 PHE A N 1
ATOM 750 C CA . PHE A 1 97 ? -11.680 0.897 20.041 1.00 95.31 97 PHE A CA 1
ATOM 751 C C . PHE A 1 97 ? -13.113 1.325 20.376 1.00 95.31 97 PHE A C 1
ATOM 753 O O . PHE A 1 97 ? -13.514 2.484 20.298 1.00 95.31 97 PHE A O 1
ATOM 760 N N . ARG A 1 98 ? -13.913 0.371 20.841 1.00 96.81 98 ARG A N 1
ATOM 761 C CA . ARG A 1 98 ? -15.241 0.609 21.406 1.00 96.81 98 ARG A CA 1
ATOM 762 C C . ARG A 1 98 ? -15.096 0.969 22.879 1.00 96.81 98 ARG A C 1
ATOM 764 O O . ARG A 1 98 ? -14.775 0.111 23.699 1.00 96.81 98 ARG A O 1
ATOM 771 N N . PHE A 1 99 ? -15.402 2.217 23.237 1.00 95.62 99 PHE A N 1
ATOM 772 C CA . PHE A 1 99 ? -15.332 2.702 24.624 1.00 95.62 99 PHE A CA 1
ATOM 773 C C . PHE A 1 99 ? -16.112 1.816 25.615 1.00 95.62 99 PHE A C 1
ATOM 775 O O . PHE A 1 99 ? -15.656 1.552 26.727 1.00 95.62 99 PHE A O 1
ATOM 782 N N . SER A 1 100 ? -17.258 1.274 25.192 1.00 95.19 100 SER A N 1
ATOM 783 C CA . SER A 1 100 ? -18.082 0.366 26.000 1.00 95.19 100 SER A CA 1
ATOM 784 C C . SER A 1 100 ? -17.388 -0.956 26.356 1.00 95.19 100 SER A C 1
ATOM 786 O O . SER A 1 100 ? -17.712 -1.550 27.385 1.00 95.19 100 SER A O 1
ATOM 788 N N . ARG A 1 101 ? -16.421 -1.409 25.546 1.00 96.75 101 ARG A N 1
ATOM 789 C CA . ARG A 1 101 ? -15.666 -2.658 25.746 1.00 96.75 101 ARG A CA 1
ATOM 790 C C . ARG A 1 101 ? -14.404 -2.484 26.593 1.00 96.75 101 ARG A C 1
ATOM 792 O O . ARG A 1 101 ? -13.836 -3.493 27.008 1.00 96.75 101 ARG A O 1
ATOM 799 N N . LEU A 1 102 ? -13.989 -1.246 26.877 1.00 96.94 102 LEU A N 1
ATOM 800 C CA . LEU A 1 102 ? -12.849 -0.969 27.750 1.00 96.94 102 LEU A CA 1
ATOM 801 C C . LEU A 1 102 ? -13.146 -1.373 29.195 1.00 96.94 102 LEU A C 1
ATOM 803 O O . LEU A 1 102 ? -14.209 -1.066 29.746 1.00 96.94 102 LEU A O 1
ATOM 807 N N . THR A 1 103 ? -12.177 -2.014 29.835 1.00 96.88 103 THR A N 1
ATOM 808 C CA . THR A 1 103 ? -12.223 -2.397 31.249 1.00 96.88 103 THR A CA 1
ATOM 809 C C . THR A 1 103 ? -11.226 -1.590 32.079 1.00 96.88 103 THR A C 1
ATOM 811 O O . THR A 1 103 ? -10.327 -0.944 31.545 1.00 96.88 103 THR A O 1
ATOM 814 N N . THR A 1 104 ? -11.344 -1.659 33.408 1.00 97.12 104 THR A N 1
ATOM 815 C CA . THR A 1 104 ? -10.350 -1.081 34.328 1.00 97.12 104 THR A CA 1
ATOM 816 C C . THR A 1 104 ? -8.951 -1.655 34.100 1.00 97.12 104 THR A C 1
ATOM 818 O O . THR A 1 104 ? -7.980 -0.915 34.189 1.00 97.12 104 THR A O 1
ATOM 821 N N . ASN A 1 105 ? -8.828 -2.946 33.751 1.00 97.25 105 ASN A N 1
ATOM 822 C CA . ASN A 1 105 ? -7.525 -3.542 33.438 1.00 97.25 105 ASN A CA 1
ATOM 823 C C . ASN A 1 105 ? -6.905 -2.913 32.191 1.00 97.25 105 ASN A C 1
ATOM 825 O O . ASN A 1 105 ? -5.711 -2.644 32.171 1.00 97.25 105 ASN A O 1
ATOM 829 N N . ASP A 1 106 ? -7.727 -2.675 31.169 1.00 97.38 106 ASP A N 1
ATOM 830 C CA . ASP A 1 106 ? -7.268 -2.092 29.911 1.00 97.38 106 ASP A CA 1
ATOM 831 C C . ASP A 1 106 ? -6.792 -0.656 30.122 1.00 97.38 106 ASP A C 1
ATOM 833 O O . ASP A 1 106 ? -5.723 -0.295 29.649 1.00 97.38 106 ASP A O 1
ATOM 837 N N . LEU A 1 107 ? -7.536 0.152 30.886 1.00 97.19 107 LEU A N 1
ATOM 838 C CA . LEU A 1 107 ? -7.102 1.510 31.223 1.00 97.19 107 LEU A CA 1
ATOM 839 C C . LEU A 1 107 ? -5.855 1.521 32.109 1.00 97.19 107 LEU A C 1
ATOM 841 O O . LEU A 1 107 ? -5.022 2.404 31.954 1.00 97.19 107 LEU A O 1
ATOM 845 N N . TYR A 1 108 ? -5.702 0.545 33.005 1.00 96.81 108 TYR A N 1
ATOM 846 C CA . TYR A 1 108 ? -4.505 0.440 33.838 1.00 96.81 108 TYR A CA 1
ATOM 847 C C . TYR A 1 108 ? -3.238 0.179 33.007 1.00 96.81 108 TYR A C 1
ATOM 849 O O . TYR A 1 108 ? -2.197 0.757 33.297 1.00 96.81 108 TYR A O 1
ATOM 857 N N . HIS A 1 109 ? -3.317 -0.678 31.981 1.00 96.56 109 HIS A N 1
ATOM 858 C CA . HIS A 1 109 ? -2.153 -1.066 31.167 1.00 96.56 109 HIS A CA 1
ATOM 859 C C . HIS A 1 109 ? -1.952 -0.215 29.907 1.00 96.56 109 HIS A C 1
ATOM 861 O O . HIS A 1 109 ? -0.819 -0.008 29.489 1.00 96.56 109 HIS A O 1
ATOM 867 N N . ALA A 1 110 ? -3.033 0.261 29.289 1.00 97.06 110 ALA A N 1
ATOM 868 C CA . ALA A 1 110 ? -3.017 0.953 28.000 1.00 97.06 110 ALA A CA 1
ATOM 869 C C . ALA A 1 110 ? -3.694 2.335 28.035 1.00 97.06 110 ALA A C 1
ATOM 871 O O . ALA A 1 110 ? -3.793 2.982 26.999 1.00 97.06 110 ALA A O 1
ATOM 872 N N . GLY A 1 111 ? -4.164 2.821 29.190 1.00 96.88 111 GLY A N 1
ATOM 873 C CA . GLY A 1 111 ? -4.870 4.106 29.282 1.00 96.88 111 GLY A CA 1
ATOM 874 C C . GLY A 1 111 ? -4.041 5.299 28.805 1.00 96.88 111 GLY A C 1
ATOM 875 O O . GLY A 1 111 ? -4.580 6.164 28.118 1.00 96.88 111 GLY A O 1
ATOM 876 N N . GLU A 1 112 ? -2.738 5.300 29.100 1.00 96.31 112 GLU A N 1
ATOM 877 C CA . GLU A 1 112 ? -1.791 6.300 28.588 1.00 96.31 112 GLU A CA 1
ATOM 878 C C . GLU A 1 112 ? -1.613 6.187 27.066 1.00 96.31 112 GLU A C 1
ATOM 880 O O . GLU A 1 112 ? -1.720 7.181 26.355 1.00 96.31 112 GLU A O 1
ATOM 885 N N . LEU A 1 113 ? -1.445 4.964 26.543 1.00 95.19 113 LEU A N 1
ATOM 886 C CA . LEU A 1 113 ? -1.331 4.704 25.101 1.00 95.19 113 LEU A CA 1
ATOM 887 C C . LEU A 1 113 ? -2.570 5.180 24.324 1.00 95.19 113 LEU A C 1
ATOM 889 O O . LEU A 1 113 ? -2.454 5.660 23.200 1.00 95.19 113 LEU A O 1
ATOM 893 N N . LEU A 1 114 ? -3.754 5.050 24.924 1.00 95.62 114 LEU A N 1
ATOM 894 C CA . LEU A 1 114 ? -5.020 5.516 24.353 1.00 95.62 114 LEU A CA 1
ATOM 895 C C . LEU A 1 114 ? -5.266 7.020 24.565 1.00 95.62 114 LEU A C 1
ATOM 897 O O . LEU A 1 114 ? -6.322 7.507 24.166 1.00 95.62 114 LEU A O 1
ATOM 901 N N . ALA A 1 115 ? -4.344 7.736 25.219 1.00 95.25 115 ALA A N 1
ATOM 902 C CA . ALA A 1 115 ? -4.485 9.134 25.634 1.00 95.25 115 ALA A CA 1
ATOM 903 C C . ALA A 1 115 ? -5.738 9.413 26.494 1.00 95.25 115 ALA A C 1
ATOM 905 O O . ALA A 1 115 ? -6.247 10.532 26.535 1.00 95.25 115 ALA A O 1
ATOM 906 N N . LEU A 1 116 ? -6.248 8.390 27.187 1.00 95.94 116 LEU A N 1
ATOM 907 C CA . LEU A 1 116 ? -7.369 8.517 28.124 1.00 95.94 116 LEU A CA 1
ATOM 908 C C . LEU A 1 116 ? -6.895 8.833 29.545 1.00 95.94 116 LEU A C 1
ATOM 910 O O . LEU A 1 116 ? -7.687 9.327 30.348 1.00 95.94 116 LEU A O 1
ATOM 91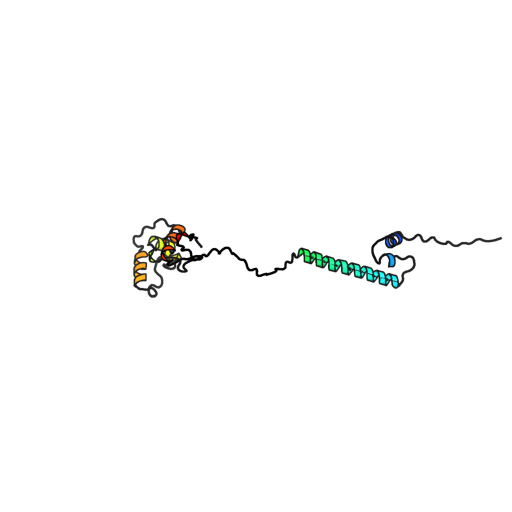4 N N . LEU A 1 117 ? -5.633 8.522 29.851 1.00 97.12 117 LEU A N 1
ATOM 915 C CA . LEU A 1 117 ? -4.968 8.815 31.115 1.00 97.12 117 LEU A CA 1
ATOM 916 C C . LEU A 1 117 ? -3.588 9.437 30.865 1.00 97.12 117 LEU A C 1
ATOM 918 O O . LEU A 1 117 ? -2.993 9.225 29.812 1.00 97.12 117 LEU A O 1
ATOM 922 N N . ASP A 1 118 ? -3.082 10.186 31.838 1.00 95.75 118 ASP A N 1
ATOM 923 C CA . ASP A 1 118 ? -1.703 10.674 31.869 1.00 95.75 118 ASP A CA 1
ATOM 924 C C . ASP A 1 118 ? -0.740 9.653 32.517 1.00 95.75 118 ASP A C 1
ATOM 926 O O . ASP A 1 118 ? -1.143 8.582 32.980 1.00 95.75 118 ASP A O 1
ATOM 930 N N . VAL A 1 119 ? 0.542 10.022 32.619 1.00 94.00 119 VAL A N 1
ATOM 931 C CA . VAL A 1 119 ? 1.598 9.227 33.285 1.00 94.00 119 VAL A CA 1
ATOM 932 C C . VAL A 1 119 ? 1.320 8.942 34.771 1.00 94.00 119 VAL A C 1
ATOM 934 O O . VAL A 1 119 ? 1.929 8.050 35.358 1.00 94.00 119 VAL A O 1
ATOM 937 N N . ASN A 1 120 ? 0.407 9.693 35.398 1.00 94.62 120 ASN A N 1
ATOM 938 C CA . ASN A 1 120 ? -0.007 9.538 36.794 1.00 94.62 120 ASN A CA 1
ATOM 939 C C . ASN A 1 120 ? -1.342 8.782 36.927 1.00 94.62 120 ASN A C 1
ATOM 941 O O . ASN A 1 120 ? -1.942 8.765 38.011 1.00 94.62 120 ASN A O 1
ATOM 945 N N . LEU A 1 121 ? -1.819 8.166 35.838 1.00 93.81 121 LEU A N 1
ATOM 946 C CA . LEU A 1 121 ? -3.093 7.451 35.754 1.00 93.81 121 LEU A CA 1
ATOM 947 C C . LEU A 1 121 ? -4.311 8.339 36.076 1.00 93.81 121 LEU A C 1
ATOM 949 O O . LEU A 1 121 ? -5.306 7.860 36.627 1.00 93.81 121 LEU A O 1
ATOM 953 N N . GLN A 1 122 ? -4.235 9.631 35.755 1.00 95.50 122 GLN A N 1
ATOM 954 C CA . GLN A 1 122 ? -5.314 10.610 35.903 1.00 95.50 122 GLN A CA 1
ATOM 955 C C . GLN A 1 122 ? -5.925 10.970 34.549 1.00 95.50 122 GLN A C 1
ATOM 957 O O . GLN A 1 122 ? -5.257 10.922 33.524 1.00 95.50 122 GLN A O 1
ATOM 962 N N . ILE A 1 123 ? -7.201 11.359 34.544 1.00 96.75 123 ILE A N 1
ATOM 963 C CA . ILE A 1 123 ? -7.897 11.798 33.326 1.00 96.75 123 ILE A CA 1
ATOM 964 C C . ILE A 1 123 ? -7.436 13.227 32.981 1.00 96.75 123 ILE A C 1
ATOM 966 O O . ILE A 1 123 ? -7.686 14.129 33.791 1.00 96.75 123 ILE A O 1
ATOM 970 N N . PRO A 1 124 ? -6.806 13.459 31.814 1.00 95.12 124 PRO A N 1
ATOM 971 C CA . PRO A 1 124 ? -6.432 14.799 31.374 1.00 95.12 124 PRO A CA 1
ATOM 972 C C . PRO A 1 124 ? -7.677 15.614 31.000 1.00 95.12 124 PRO A C 1
ATOM 974 O O . PRO A 1 124 ? -8.6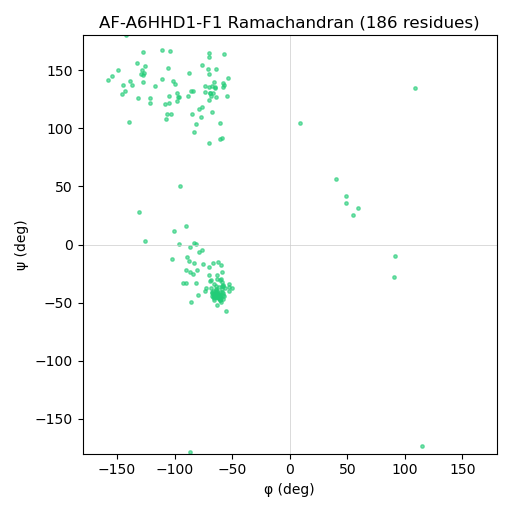69 15.065 30.524 1.00 95.12 124 PRO A O 1
ATOM 977 N N . ASP A 1 125 ? -7.632 16.926 31.241 1.00 94.06 125 ASP A N 1
ATOM 978 C CA . ASP A 1 125 ? -8.649 17.906 30.822 1.00 94.06 125 ASP A CA 1
ATOM 979 C C . ASP A 1 125 ? -10.119 17.446 30.952 1.00 94.06 125 ASP A C 1
ATOM 981 O O . ASP A 1 125 ? -10.896 17.508 29.995 1.00 94.06 125 ASP A O 1
ATOM 985 N N . PRO A 1 126 ? -10.574 17.036 32.155 1.00 94.19 126 PRO A N 1
ATOM 986 C CA . PRO A 1 126 ? -11.895 16.429 32.346 1.00 94.19 126 PRO A CA 1
ATOM 987 C C . PRO A 1 126 ? -13.069 17.355 31.988 1.00 94.19 126 PRO A C 1
ATOM 989 O O . PRO A 1 126 ? -14.195 16.892 31.860 1.00 94.19 126 PRO A O 1
ATOM 992 N N . HIS A 1 127 ? -12.826 18.657 31.841 1.00 93.38 127 HIS A N 1
ATOM 993 C CA . HIS A 1 127 ? -13.828 19.655 31.472 1.00 93.38 127 HIS A CA 1
ATOM 994 C C . HIS A 1 127 ? -14.209 19.621 29.980 1.00 93.38 127 HIS A C 1
ATOM 996 O O . HIS A 1 127 ? -15.237 20.185 29.617 1.00 93.38 127 HIS A O 1
ATOM 1002 N N . LEU A 1 128 ? -13.404 18.977 29.127 1.00 94.81 128 LEU A N 1
ATOM 1003 C CA . LEU A 1 128 ? -13.664 18.851 27.686 1.00 94.81 128 LEU A CA 1
ATOM 1004 C C . LEU A 1 128 ? -14.533 17.635 27.334 1.00 94.81 128 LEU A C 1
ATOM 1006 O O . LEU A 1 128 ? -15.028 17.534 26.212 1.00 94.81 128 LEU A O 1
ATOM 1010 N N . ALA A 1 129 ? -14.703 16.699 28.269 1.00 94.12 129 ALA A N 1
ATOM 1011 C CA . ALA A 1 129 ? -15.473 15.483 28.060 1.00 94.12 129 ALA A CA 1
ATOM 1012 C C . ALA A 1 129 ? -16.960 15.689 28.384 1.00 94.12 129 ALA A C 1
ATOM 1014 O O . ALA A 1 129 ? -17.317 16.415 29.312 1.00 94.12 129 ALA A O 1
ATOM 1015 N N . ASP A 1 130 ? -17.828 14.979 27.660 1.00 96.31 130 ASP A N 1
ATOM 1016 C CA . ASP A 1 130 ? -19.245 14.889 28.015 1.00 96.31 130 ASP A CA 1
ATOM 1017 C C . ASP A 1 130 ? -19.406 14.341 29.453 1.00 96.31 130 ASP A C 1
ATOM 1019 O O . ASP A 1 130 ? -18.721 13.373 29.807 1.00 96.31 130 ASP A O 1
ATOM 1023 N N . PRO A 1 131 ? -20.305 14.901 30.289 1.00 96.06 131 PRO A N 1
ATOM 1024 C CA . PRO A 1 131 ? -20.449 14.494 31.687 1.00 96.06 131 PRO A CA 1
ATOM 1025 C C . PRO A 1 131 ? -20.724 12.999 31.883 1.00 96.06 131 PRO A C 1
ATOM 1027 O O . PRO A 1 131 ? -20.195 12.400 32.822 1.00 96.06 131 PRO A O 1
ATOM 1030 N N . THR A 1 132 ? -21.510 12.380 30.997 1.00 95.31 132 THR A N 1
ATOM 1031 C CA . THR A 1 132 ? -21.870 10.958 31.103 1.00 95.31 132 THR A CA 1
ATOM 1032 C C . THR A 1 132 ? -20.691 10.055 30.746 1.00 95.31 132 THR A C 1
ATOM 1034 O O . THR A 1 132 ? -20.416 9.067 31.432 1.00 95.31 132 THR A O 1
ATOM 1037 N N . VAL A 1 133 ? -19.929 10.432 29.715 1.00 95.12 133 VAL A N 1
ATOM 1038 C CA . VAL A 1 133 ? -18.708 9.728 29.302 1.00 95.12 133 VAL A CA 1
ATOM 1039 C C . VAL A 1 133 ? -17.626 9.875 30.367 1.00 95.12 133 VAL A C 1
ATOM 1041 O O . VAL A 1 133 ? -16.954 8.899 30.705 1.00 95.12 133 VAL A O 1
ATOM 1044 N N . LEU A 1 134 ? -17.490 11.070 30.943 1.00 96.69 134 LEU A N 1
ATOM 1045 C CA . LEU A 1 134 ? -16.546 11.349 32.017 1.00 96.69 134 LEU A CA 1
ATOM 1046 C C . LEU A 1 134 ? -16.859 10.535 33.275 1.00 96.69 134 LEU A C 1
ATOM 1048 O O . LEU A 1 134 ? -15.942 10.002 33.898 1.00 96.69 134 LEU A O 1
ATOM 1052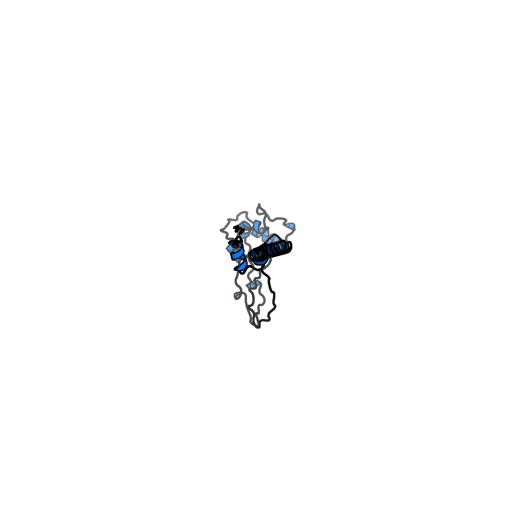 N N . GLU A 1 135 ? -18.130 10.411 33.657 1.00 96.50 135 GLU A N 1
ATOM 1053 C CA . GLU A 1 135 ? -18.533 9.576 34.790 1.00 96.50 135 GLU A CA 1
ATOM 1054 C C . GLU A 1 135 ? -18.194 8.099 34.544 1.00 96.50 135 GLU A C 1
ATOM 1056 O O . GLU A 1 135 ? -17.574 7.455 35.397 1.00 96.50 135 GLU A O 1
ATOM 1061 N N . ALA A 1 136 ? -18.500 7.583 33.351 1.00 96.06 136 ALA A N 1
ATOM 1062 C CA . ALA A 1 136 ? -18.138 6.222 32.966 1.00 96.06 136 ALA A CA 1
ATOM 1063 C C . ALA A 1 136 ? -16.614 6.005 32.973 1.00 96.06 136 ALA A C 1
ATOM 1065 O O . ALA A 1 136 ? -16.134 4.967 33.440 1.00 96.06 136 ALA A O 1
ATOM 1066 N N . LEU A 1 137 ? -15.839 6.985 32.498 1.00 96.81 137 LEU A N 1
ATOM 1067 C CA . LEU A 1 137 ? -14.380 6.929 32.512 1.00 96.81 137 LEU A CA 1
ATOM 1068 C C . LEU A 1 137 ? -13.834 6.952 33.945 1.00 96.81 137 LEU A C 1
ATOM 1070 O O . LEU A 1 137 ? -12.986 6.128 34.273 1.00 96.81 137 LEU A O 1
ATOM 1074 N N . ARG A 1 138 ? -14.366 7.808 34.829 1.00 96.50 138 ARG A N 1
ATOM 1075 C CA . ARG A 1 138 ? -13.994 7.861 36.257 1.00 96.50 138 ARG A CA 1
ATOM 1076 C C . ARG A 1 138 ? -14.245 6.540 36.973 1.00 96.50 138 ARG A C 1
ATOM 1078 O O . ARG A 1 138 ? -13.417 6.116 37.774 1.00 96.50 138 ARG A O 1
ATOM 1085 N N . GLN A 1 139 ? -15.364 5.879 36.681 1.00 95.44 139 GLN A N 1
ATOM 1086 C CA . GLN A 1 139 ? -15.652 4.559 37.241 1.00 95.44 139 GLN A CA 1
ATOM 1087 C C . GLN A 1 139 ? -14.630 3.519 36.770 1.00 95.44 139 GLN A C 1
ATOM 1089 O O . GLN A 1 139 ? -14.106 2.757 37.584 1.00 95.44 139 GLN A O 1
ATOM 1094 N N . LYS A 1 140 ? -14.300 3.508 35.471 1.00 96.12 140 LYS A N 1
ATOM 1095 C CA . LYS A 1 140 ? -13.310 2.577 34.911 1.00 96.12 140 LYS A CA 1
ATOM 1096 C C . LYS A 1 140 ? -11.882 2.886 35.376 1.00 96.12 140 LYS A C 1
ATOM 1098 O O . LYS A 1 140 ? -11.119 1.942 35.544 1.00 96.12 140 LYS A O 1
ATOM 1103 N N . ALA A 1 141 ? -11.544 4.151 35.623 1.00 96.31 141 ALA A N 1
ATOM 1104 C CA . ALA A 1 141 ? -10.230 4.626 36.067 1.00 96.31 141 ALA A CA 1
ATOM 1105 C C . ALA A 1 141 ? -10.067 4.686 37.604 1.00 96.31 141 ALA A C 1
ATOM 1107 O O . ALA A 1 141 ? -9.153 5.330 38.118 1.00 96.31 141 ALA A O 1
ATOM 1108 N N . ASN A 1 142 ? -10.941 4.034 38.379 1.00 95.56 142 ASN A N 1
ATOM 1109 C CA . ASN A 1 142 ? -10.787 3.969 39.832 1.00 95.56 142 ASN A CA 1
ATOM 1110 C C . ASN A 1 142 ? -9.821 2.845 40.248 1.00 95.56 142 ASN A C 1
ATOM 1112 O O . ASN A 1 142 ? -10.217 1.688 40.404 1.00 95.56 142 ASN A O 1
ATOM 1116 N N . PHE A 1 143 ? -8.557 3.203 40.486 1.00 95.88 143 PHE A N 1
ATOM 1117 C CA . PHE A 1 143 ? -7.495 2.242 40.812 1.00 95.88 143 PHE A CA 1
ATOM 1118 C C . PHE A 1 143 ? -7.214 2.050 42.313 1.00 95.88 143 PHE A C 1
ATOM 1120 O O . PHE A 1 143 ? -6.361 1.236 42.661 1.00 95.88 143 PHE A O 1
ATOM 1127 N N . LYS A 1 144 ? -7.929 2.733 43.225 1.00 91.31 144 LYS A N 1
ATOM 1128 C CA . LYS A 1 144 ? -7.607 2.775 44.675 1.00 91.31 144 LYS A CA 1
ATOM 1129 C C . LYS A 1 144 ? -7.444 1.401 45.342 1.00 91.31 144 LYS A C 1
ATOM 1131 O O . LYS A 1 144 ? -6.630 1.253 46.249 1.00 91.31 144 LYS A O 1
ATOM 1136 N N . HIS A 1 145 ? -8.203 0.401 44.895 1.00 91.62 145 HIS A N 1
ATOM 1137 C CA . HIS A 1 145 ? -8.135 -0.981 45.393 1.00 91.62 145 HIS A CA 1
ATOM 1138 C C . HIS A 1 145 ? -8.050 -2.002 44.252 1.00 91.62 145 HIS A C 1
ATOM 1140 O O . HIS A 1 145 ? -8.506 -3.140 44.383 1.00 91.62 145 HIS A O 1
ATOM 1146 N N . TYR A 1 146 ? -7.496 -1.590 43.111 1.00 94.31 146 TYR A N 1
ATOM 1147 C CA . TYR A 1 146 ? -7.418 -2.441 41.935 1.00 94.31 146 TYR A CA 1
ATOM 1148 C C . TYR A 1 146 ? -6.171 -3.332 41.975 1.00 94.31 146 TYR A C 1
ATOM 1150 O O . TYR A 1 146 ? -5.066 -2.862 42.230 1.00 94.31 146 TYR A O 1
ATOM 1158 N N . LYS A 1 147 ? -6.348 -4.632 41.708 1.00 95.06 147 LYS A N 1
ATOM 1159 C CA . LYS A 1 147 ? -5.245 -5.583 41.513 1.00 95.06 147 LYS A CA 1
ATOM 1160 C C . LYS A 1 147 ? -5.095 -5.859 40.012 1.00 95.06 147 LYS A C 1
ATOM 1162 O O . LYS A 1 147 ? -6.007 -6.469 39.446 1.00 95.06 147 LYS A O 1
ATOM 1167 N N . PRO A 1 148 ? -3.989 -5.431 39.373 1.00 94.75 148 PRO A N 1
ATOM 1168 C CA . PRO A 1 148 ? -3.765 -5.647 37.948 1.00 94.75 148 PRO A CA 1
ATOM 1169 C C . PRO A 1 148 ? -3.785 -7.128 37.579 1.00 94.75 148 PRO A C 1
ATOM 1171 O O . PRO A 1 148 ? -3.245 -7.973 38.295 1.00 94.75 148 PRO A O 1
ATOM 1174 N N . LYS A 1 149 ? -4.414 -7.437 36.447 1.00 96.06 149 LYS A N 1
ATOM 1175 C CA . LYS A 1 149 ? -4.454 -8.779 35.860 1.00 96.06 149 LYS A CA 1
ATOM 1176 C C . LYS A 1 149 ? -3.508 -8.842 34.666 1.00 96.06 149 LYS A C 1
ATOM 1178 O O . LYS A 1 149 ? -3.076 -7.804 34.161 1.00 96.06 149 LYS A O 1
ATOM 1183 N N . GLN A 1 150 ? -3.216 -10.059 34.205 1.00 96.38 150 GLN A N 1
ATOM 1184 C CA . GLN A 1 150 ? -2.463 -10.265 32.967 1.00 96.38 150 GLN A CA 1
ATOM 1185 C C . GLN A 1 150 ? -3.119 -9.514 31.805 1.00 96.38 150 GLN A C 1
ATOM 1187 O O . GLN A 1 150 ? -4.345 -9.411 31.730 1.00 96.38 150 GLN A O 1
ATOM 1192 N N . PHE A 1 151 ? -2.283 -8.978 30.926 1.00 97.25 151 PHE A N 1
ATOM 1193 C CA . PHE A 1 151 ? -2.699 -8.152 29.807 1.00 97.25 151 PHE A CA 1
ATOM 1194 C C . PHE A 1 151 ? -1.924 -8.561 28.558 1.00 97.25 151 PHE A C 1
ATOM 1196 O O . PHE A 1 151 ? -0.723 -8.820 28.618 1.00 97.25 151 PHE A O 1
ATOM 1203 N N . SER A 1 152 ? -2.633 -8.639 27.436 1.00 97.25 152 SER A N 1
ATOM 1204 C CA . SER A 1 152 ? -2.074 -8.945 26.125 1.00 97.25 152 SER A CA 1
ATOM 1205 C C . SER A 1 152 ? -2.615 -7.932 25.132 1.00 97.25 152 SER A C 1
ATOM 1207 O O . SER A 1 152 ? -3.828 -7.789 25.001 1.00 97.25 152 SER A O 1
ATOM 1209 N N . MET A 1 153 ? -1.720 -7.257 24.409 1.00 95.38 153 MET A N 1
ATOM 1210 C CA . MET A 1 153 ? -2.115 -6.264 23.407 1.00 95.38 153 MET A CA 1
ATOM 1211 C C . MET A 1 153 ? -2.953 -6.873 22.280 1.00 95.38 153 MET A C 1
ATOM 1213 O O . MET A 1 153 ? -3.893 -6.239 21.812 1.00 95.38 153 MET A O 1
ATOM 1217 N N . LEU A 1 154 ? -2.655 -8.109 21.867 1.00 94.88 154 LEU A N 1
ATOM 1218 C CA . LEU A 1 154 ? -3.422 -8.783 20.818 1.00 94.88 154 LEU A CA 1
ATOM 1219 C C . LEU A 1 154 ? -4.850 -9.094 21.286 1.00 94.88 154 LEU A C 1
ATOM 1221 O O . LEU A 1 154 ? -5.807 -8.840 20.559 1.00 94.88 154 LEU A O 1
ATOM 1225 N N . GLU A 1 155 ? -4.994 -9.601 22.514 1.00 96.06 155 GLU A N 1
ATOM 1226 C CA . GLU A 1 155 ? -6.308 -9.855 23.120 1.00 96.06 155 GLU A CA 1
ATOM 1227 C C . GLU A 1 155 ? -7.100 -8.556 23.262 1.00 96.06 155 GLU A C 1
ATOM 1229 O O . GLU A 1 155 ? -8.266 -8.501 22.870 1.00 96.06 155 GLU A O 1
ATOM 1234 N N . PHE A 1 156 ? -6.436 -7.508 23.754 1.00 96.31 156 PHE A N 1
ATOM 1235 C CA . PHE A 1 156 ? -7.006 -6.180 23.905 1.00 96.31 156 PHE A CA 1
ATOM 1236 C C . PHE A 1 156 ? -7.560 -5.678 22.570 1.00 96.31 156 PHE A C 1
ATOM 1238 O O . PHE A 1 156 ? -8.762 -5.432 22.483 1.00 96.31 156 PHE A O 1
ATOM 1245 N N . LEU A 1 157 ? -6.736 -5.615 21.517 1.00 94.19 157 LEU A N 1
ATOM 1246 C CA . LEU A 1 157 ? -7.148 -5.138 20.193 1.00 94.19 157 LEU A CA 1
ATOM 1247 C C . LEU A 1 157 ? -8.311 -5.957 19.614 1.00 94.19 157 LEU A C 1
ATOM 1249 O O . LEU A 1 157 ? -9.278 -5.376 19.125 1.00 94.19 157 LEU A O 1
ATOM 1253 N N . HIS A 1 158 ? -8.269 -7.288 19.728 1.00 94.56 158 HIS A N 1
ATOM 1254 C CA . HIS A 1 158 ? -9.347 -8.157 19.242 1.00 94.56 158 HIS A CA 1
ATOM 1255 C C . HIS A 1 158 ? -10.671 -7.939 19.986 1.00 94.56 158 HIS A C 1
ATOM 1257 O O . HIS A 1 158 ? -11.738 -7.966 19.373 1.00 94.56 158 HIS A O 1
ATOM 1263 N N . ARG A 1 159 ? -10.630 -7.729 21.306 1.00 96.31 159 ARG A N 1
ATOM 1264 C CA . ARG A 1 159 ? -11.839 -7.570 22.125 1.00 96.31 159 ARG A CA 1
ATOM 1265 C C . ARG A 1 159 ? -12.431 -6.168 22.034 1.00 96.31 159 ARG A C 1
ATOM 1267 O O . ARG A 1 159 ? -13.657 -6.026 21.990 1.00 96.31 159 ARG A O 1
ATOM 1274 N N . VAL A 1 160 ? -11.592 -5.132 22.080 1.00 96.69 160 VAL A N 1
ATOM 1275 C CA . VAL A 1 160 ? -12.065 -3.740 22.117 1.00 96.69 160 VAL A CA 1
ATOM 1276 C C . VAL A 1 160 ? -12.303 -3.170 20.729 1.00 96.69 160 VAL A C 1
ATOM 1278 O O . VAL A 1 160 ? -13.119 -2.258 20.606 1.00 96.69 160 VAL A O 1
ATOM 1281 N N . GLY A 1 161 ? -11.660 -3.713 19.693 1.00 95.88 161 GLY A N 1
ATOM 1282 C CA . GLY A 1 161 ? -11.889 -3.333 18.302 1.00 95.88 161 GLY A CA 1
ATOM 1283 C C . GLY A 1 161 ? -13.351 -3.490 17.882 1.00 95.88 161 GLY A C 1
ATOM 1284 O O . GLY A 1 161 ? -14.162 -4.119 18.574 1.00 95.88 161 GLY A O 1
ATOM 1285 N N . HIS A 1 162 ? -13.718 -2.875 16.759 1.00 96.94 162 HIS A N 1
ATOM 1286 C CA . HIS A 1 162 ? -15.077 -2.970 16.223 1.00 96.94 162 HIS A CA 1
ATOM 1287 C C . HIS A 1 162 ? -15.329 -4.340 15.604 1.00 96.94 162 HIS A C 1
ATOM 1289 O O . HIS A 1 162 ? -14.495 -4.860 14.870 1.00 96.94 162 HIS A O 1
ATOM 1295 N N . ASP A 1 163 ? -16.501 -4.903 15.886 1.00 95.25 163 ASP A N 1
ATOM 1296 C CA . ASP A 1 163 ? -16.945 -6.141 15.255 1.00 95.25 163 ASP A CA 1
ATOM 1297 C C . ASP A 1 163 ? -17.689 -5.794 13.964 1.00 95.25 163 ASP A C 1
ATOM 1299 O O . ASP A 1 163 ? -18.620 -4.982 13.971 1.00 95.25 163 ASP A O 1
ATOM 1303 N N . LEU A 1 164 ? -17.287 -6.403 12.849 1.00 96.12 164 LEU A N 1
ATOM 1304 C CA . LEU A 1 164 ? -17.934 -6.177 11.562 1.00 96.12 164 LEU A CA 1
ATOM 1305 C C . LEU A 1 164 ? -19.409 -6.582 11.591 1.00 96.12 164 LEU A C 1
ATOM 1307 O O . LEU A 1 164 ? -20.218 -5.943 10.922 1.00 96.12 164 LEU A O 1
ATOM 1311 N N . LYS A 1 165 ? -19.771 -7.582 12.399 1.00 95.75 165 LYS A N 1
ATOM 1312 C CA . LYS A 1 165 ? -21.163 -7.994 12.592 1.00 95.75 165 LYS A CA 1
ATOM 1313 C C . LYS A 1 165 ? -22.051 -6.853 13.099 1.00 95.75 165 LYS A C 1
ATOM 1315 O O . LYS A 1 165 ? -23.211 -6.783 12.713 1.00 95.75 165 LYS A O 1
ATOM 1320 N N . ASP A 1 166 ? -21.506 -5.966 13.932 1.00 95.62 166 ASP A N 1
ATOM 1321 C CA . ASP A 1 166 ? -22.242 -4.831 14.498 1.00 95.62 166 ASP A CA 1
ATOM 1322 C C . ASP A 1 166 ? -22.270 -3.624 13.539 1.00 95.62 166 ASP A C 1
ATOM 1324 O O . ASP A 1 166 ? -23.170 -2.789 13.614 1.00 95.62 166 ASP A O 1
ATOM 1328 N N . MET A 1 167 ? -21.279 -3.507 12.646 1.00 96.06 167 MET A N 1
ATOM 1329 C CA . MET A 1 167 ? -21.156 -2.386 11.701 1.00 96.06 167 MET A CA 1
ATOM 1330 C C . MET A 1 167 ? -21.862 -2.638 10.363 1.00 96.06 167 MET A C 1
ATOM 1332 O O . MET A 1 167 ? -22.331 -1.700 9.716 1.00 96.06 167 MET A O 1
ATOM 1336 N N . MET A 1 168 ? -21.896 -3.890 9.908 1.00 96.06 168 MET A N 1
ATOM 1337 C CA . MET A 1 168 ? -22.419 -4.260 8.598 1.00 96.06 168 MET A CA 1
ATOM 1338 C C . MET A 1 168 ? -23.942 -4.368 8.635 1.00 96.06 168 MET A C 1
ATOM 1340 O O . MET A 1 168 ? -24.498 -5.364 9.087 1.00 96.06 168 MET A O 1
ATOM 1344 N N . LEU A 1 169 ? -24.617 -3.358 8.091 1.00 96.38 169 LEU A N 1
ATOM 1345 C CA . LEU A 1 169 ? -26.077 -3.369 7.955 1.00 96.38 169 LEU A CA 1
ATOM 1346 C C . LEU A 1 169 ? -26.551 -4.163 6.729 1.00 96.38 169 LEU A C 1
ATOM 1348 O O . LEU A 1 169 ? -27.621 -4.762 6.752 1.00 96.38 169 LEU A O 1
ATOM 1352 N N . TYR A 1 170 ? -25.770 -4.145 5.646 1.00 96.31 170 TYR A N 1
ATOM 1353 C CA . TYR A 1 170 ? -26.104 -4.792 4.380 1.00 96.31 170 TYR A CA 1
ATOM 1354 C C . TYR A 1 170 ? -24.843 -5.062 3.557 1.00 96.31 170 TYR A C 1
ATOM 1356 O O . TYR A 1 170 ? -23.945 -4.220 3.511 1.00 96.31 170 TYR A O 1
ATOM 1364 N N . CYS A 1 171 ? -24.794 -6.204 2.872 1.00 97.12 171 CYS A N 1
ATOM 1365 C CA . CYS A 1 171 ? -23.717 -6.554 1.953 1.00 97.12 171 CYS A CA 1
ATOM 1366 C C . CYS A 1 171 ? -24.285 -7.312 0.751 1.00 97.12 171 CYS A C 1
ATOM 1368 O O . CYS A 1 171 ? -25.073 -8.250 0.896 1.00 97.12 171 CYS A O 1
ATOM 1370 N N . LYS A 1 172 ? -23.877 -6.902 -0.454 1.00 97.75 172 LYS A N 1
ATOM 1371 C CA . LYS A 1 172 ? -24.228 -7.586 -1.698 1.00 97.75 172 LYS A CA 1
ATOM 1372 C C . LYS A 1 172 ? -23.089 -7.491 -2.699 1.00 97.75 172 LYS A C 1
ATOM 1374 O O . LYS A 1 172 ? -22.625 -6.395 -3.008 1.00 97.75 172 LYS A O 1
ATOM 1379 N N . PHE A 1 173 ? -22.689 -8.625 -3.257 1.00 96.62 173 PHE A N 1
ATOM 1380 C CA . PHE A 1 173 ? -21.672 -8.700 -4.298 1.00 96.62 173 PHE A CA 1
ATOM 1381 C C . PHE A 1 173 ? -22.252 -9.351 -5.553 1.00 96.62 173 PHE A C 1
ATOM 1383 O O . PHE A 1 173 ? -22.771 -10.461 -5.506 1.00 96.62 173 PHE A O 1
ATOM 1390 N N . LYS A 1 174 ? -22.218 -8.639 -6.690 1.00 94.62 174 LYS A N 1
ATOM 1391 C CA . LYS A 1 174 ? -22.770 -9.106 -7.983 1.00 94.62 174 LYS A CA 1
ATOM 1392 C C . LYS A 1 174 ? -24.199 -9.669 -7.903 1.00 94.62 174 LYS A C 1
ATOM 1394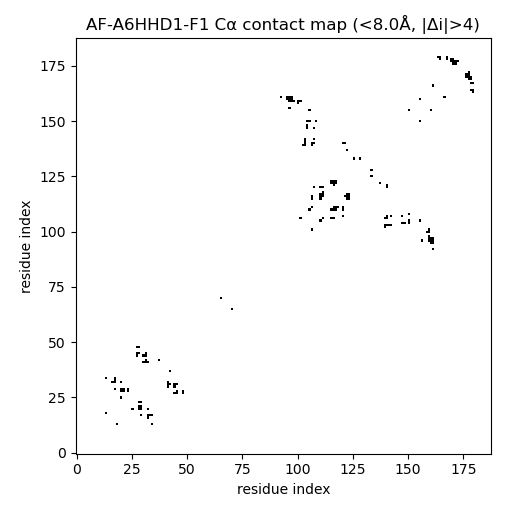 O O . LYS A 1 174 ? -24.545 -10.613 -8.604 1.00 94.62 174 LYS A O 1
ATOM 1399 N N . GLY A 1 175 ? -25.047 -9.098 -7.051 1.00 95.81 175 GLY A N 1
ATOM 1400 C CA . GLY A 1 175 ? -26.418 -9.587 -6.908 1.00 95.81 175 GLY A CA 1
ATOM 1401 C C . GLY A 1 175 ? -26.621 -10.653 -5.824 1.00 95.81 175 GLY A C 1
ATOM 1402 O O . GLY A 1 175 ? -27.770 -10.936 -5.498 1.00 95.81 175 GLY A O 1
ATOM 1403 N N . GLN A 1 176 ? -25.553 -11.195 -5.240 1.00 97.44 176 GLN A N 1
ATOM 1404 C CA . GLN A 1 176 ? -25.606 -12.214 -4.190 1.00 97.44 176 GLN A CA 1
ATOM 1405 C C . GLN A 1 176 ? -25.409 -11.581 -2.814 1.00 97.44 176 GLN A C 1
ATOM 1407 O O . GLN A 1 176 ? -24.579 -10.685 -2.660 1.00 97.44 176 GLN A O 1
ATOM 1412 N N . GLU A 1 177 ? -26.192 -12.019 -1.832 1.00 97.44 177 GLU A N 1
ATOM 1413 C CA . GLU A 1 177 ? -26.042 -11.569 -0.447 1.00 97.44 177 GLU A CA 1
ATOM 1414 C C . GLU A 1 177 ? -24.705 -12.049 0.127 1.00 97.44 177 GLU A C 1
ATOM 1416 O O . GLU A 1 177 ? -24.280 -13.174 -0.131 1.00 97.44 177 GLU A O 1
ATOM 1421 N N . CYS A 1 178 ? -24.053 -11.179 0.893 1.00 96.75 178 CYS A N 1
ATOM 1422 C CA . CYS A 1 178 ? -22.858 -11.492 1.672 1.00 96.75 178 CYS A CA 1
ATOM 1423 C C . CYS A 1 178 ? -23.065 -11.074 3.128 1.00 96.75 178 CYS A C 1
ATOM 1425 O O . CYS A 1 178 ? -24.002 -10.342 3.455 1.00 96.75 178 CYS A O 1
ATOM 1427 N N . GLY A 1 179 ? -22.199 -11.548 4.015 1.00 96.38 179 GLY A N 1
ATOM 1428 C CA . GLY A 1 179 ? -22.240 -11.226 5.436 1.00 96.38 179 GLY A CA 1
ATOM 1429 C C . GLY A 1 179 ? -20.851 -11.057 6.034 1.00 96.38 179 GLY A C 1
ATOM 1430 O O . GLY A 1 179 ? -19.833 -11.230 5.372 1.00 96.38 179 GLY A O 1
ATOM 1431 N N . HIS A 1 180 ? -20.803 -10.759 7.332 1.00 96.50 180 HIS A N 1
ATOM 1432 C CA . HIS A 1 180 ? -19.545 -10.564 8.060 1.00 96.50 180 HIS A CA 1
ATOM 1433 C C . HIS A 1 180 ? -18.618 -11.796 8.019 1.00 96.50 180 HIS A C 1
ATOM 1435 O O . HIS A 1 180 ? -17.414 -11.659 8.185 1.00 96.50 180 HIS A O 1
ATOM 1441 N N . GLN A 1 181 ? -19.167 -12.993 7.799 1.00 96.00 181 GLN A N 1
ATOM 1442 C CA . GLN A 1 181 ? -18.416 -14.246 7.657 1.00 96.00 181 GLN A CA 1
ATOM 1443 C C . GLN A 1 181 ? -17.602 -14.348 6.359 1.00 96.00 181 GLN A C 1
ATOM 1445 O O . GLN A 1 181 ? -16.657 -15.128 6.305 1.00 96.00 181 GLN A O 1
ATOM 1450 N N . ASP A 1 182 ? -17.938 -13.550 5.342 1.00 97.12 182 ASP A N 1
ATOM 1451 C CA . ASP A 1 182 ? -17.198 -13.485 4.076 1.00 97.12 182 ASP A CA 1
ATOM 1452 C C . ASP A 1 182 ? -15.973 -12.556 4.174 1.00 97.12 182 ASP A C 1
ATOM 1454 O O . ASP A 1 182 ? -15.242 -12.359 3.204 1.00 97.12 182 ASP A O 1
ATOM 1458 N N . PHE A 1 183 ? -15.741 -11.978 5.355 1.00 97.31 183 PHE A N 1
ATOM 1459 C CA . PHE A 1 183 ? -14.625 -11.093 5.649 1.00 97.31 183 PHE A CA 1
ATOM 1460 C C . PHE A 1 183 ? -13.659 -11.776 6.609 1.00 97.31 183 PHE A C 1
ATOM 1462 O O . PHE A 1 183 ? -14.051 -12.471 7.544 1.00 97.31 183 PHE A O 1
ATOM 1469 N N . THR A 1 184 ? -12.367 -11.543 6.389 1.00 96.75 184 THR A N 1
ATOM 1470 C CA . THR A 1 184 ? -11.302 -12.048 7.259 1.00 96.75 184 THR A CA 1
ATOM 1471 C C . THR A 1 184 ? -10.752 -10.911 8.108 1.00 96.75 184 THR A C 1
ATOM 1473 O O . THR A 1 184 ? -10.359 -9.873 7.579 1.00 96.75 184 THR A O 1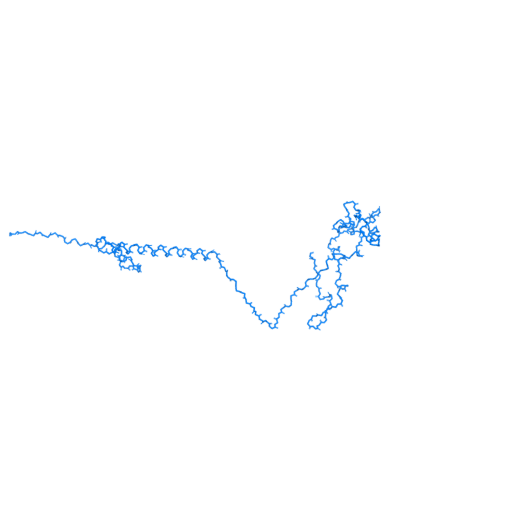
ATOM 1476 N N . THR A 1 185 ? -10.704 -11.113 9.424 1.00 94.62 185 THR A N 1
ATOM 1477 C CA . THR A 1 185 ? -10.100 -10.153 10.353 1.00 94.62 185 THR A CA 1
ATOM 1478 C C . THR A 1 185 ? -8.586 -10.104 10.163 1.00 94.62 185 THR A C 1
ATOM 1480 O O . THR A 1 185 ? -7.921 -11.139 10.189 1.00 94.62 185 THR A O 1
ATOM 1483 N N . VAL A 1 186 ? -8.041 -8.895 10.029 1.00 94.62 186 VAL A N 1
ATOM 1484 C CA . VAL A 1 186 ? -6.599 -8.623 9.972 1.00 94.62 186 VAL A CA 1
ATOM 1485 C C . VAL A 1 186 ? -6.241 -7.524 10.972 1.00 94.62 186 VAL A C 1
ATOM 1487 O O . VAL A 1 186 ? -7.047 -6.628 11.220 1.00 94.62 186 VAL A O 1
ATOM 1490 N N . SER A 1 187 ? -5.045 -7.593 11.557 1.00 91.69 187 SER A N 1
ATOM 1491 C CA . SER A 1 187 ? -4.496 -6.529 12.408 1.00 91.69 187 SER A CA 1
ATOM 1492 C C . SER A 1 187 ? -3.542 -5.666 11.582 1.00 91.69 187 SER A C 1
ATOM 1494 O O . SER A 1 187 ? -2.674 -6.211 10.900 1.00 91.69 187 SER A O 1
ATOM 1496 N N . THR A 1 188 ? -3.718 -4.346 11.637 1.00 89.56 188 THR A N 1
ATOM 1497 C CA . THR A 1 188 ? -2.939 -3.340 10.893 1.00 89.56 188 THR A CA 1
ATOM 1498 C C . THR A 1 188 ? -2.248 -2.371 11.828 1.00 89.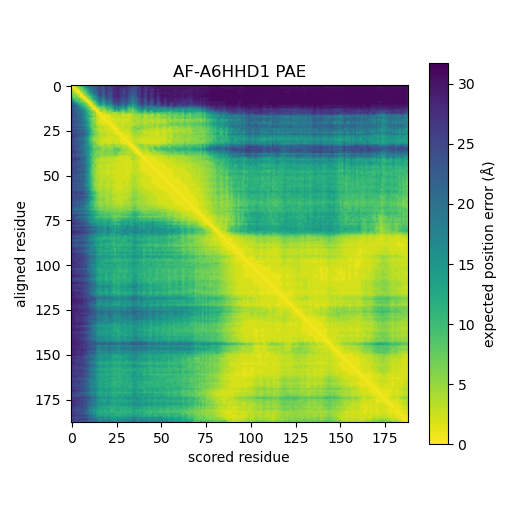56 188 THR A C 1
ATOM 1500 O O . THR A 1 188 ? -2.865 -2.077 12.877 1.00 89.56 188 THR A O 1
#

Solvent-accessible surface area (backbone atoms only — not comparable to full-atom values): 12390 Å² total; per-residue (Å²): 136,84,80,92,81,85,82,76,86,72,79,77,71,77,52,74,66,34,55,47,27,68,69,48,88,58,80,55,46,40,59,47,48,52,92,76,81,95,46,72,68,28,54,53,37,43,53,51,44,52,50,52,49,50,50,52,52,52,55,51,51,52,52,52,52,50,60,75,62,67,78,81,82,88,85,88,82,89,78,92,68,98,74,77,85,80,75,91,84,87,84,78,67,88,65,72,56,39,75,89,58,61,46,44,62,49,45,72,77,40,16,51,83,69,69,60,21,42,100,83,67,41,68,67,69,67,87,80,47,57,70,69,60,44,51,55,49,52,64,42,60,58,59,93,87,60,78,86,67,93,83,52,72,69,60,46,50,68,65,22,28,80,57,56,71,82,68,59,88,78,48,70,57,98,87,40,82,52,58,62,85,82,54,82,92,79,89,131

Nearest PDB structures (foldseek):
  6l6p-assembly1_A  TM=8.489E-01  e=4.137E-19  Homo sapiens
  6l6p-assembly1_B  TM=8.290E-01  e=6.413E-19  Homo sapiens
  6vtk-assembly1_A  TM=7.923E-01  e=1.537E-14  Gallus gallus
  5wku-assembly1_A  TM=9.121E-01  e=1.418E-11  Gallus gallus
  6x9h-assembly1_B  TM=8.911E-01  e=1.510E-11  Gallus gallus